Protein AF-0000000083107963 (afdb_homodimer)

Sequence (262 aa):
MPVLTVSAAQRLDDEAATLSIREIAAYLQEAVGQRVAAAMAGLADAKQIGRYARKGGPEPHGATERRLREGYKVVRMLVDAYDDKTARAWLFGTNTRLDDRAPIEVLGAAVDTAEFAMVVRAARQVASFQSMPVLTVSAAQRLDDEAATLSIREIAAYLQEAVGQRVAAAMAGLADAKQIGRYARKGGPEPHGATERRLREGYKVVRMLVDAYDDKTARAWLFGTNTRLDDRAPIEVLGAAVDTAEFAMVVRAARQVASFQS

Solvent-accessible surface area (backbone atoms only — not comparable to full-atom values): 13496 Å² total; per-residue (Å²): 124,80,72,76,73,76,48,71,64,49,50,41,41,45,46,46,24,65,52,49,64,30,57,47,35,43,48,37,32,68,54,59,30,44,60,52,41,12,42,24,29,49,42,88,55,36,64,52,38,58,42,25,36,34,89,88,38,66,77,74,61,70,55,40,38,49,20,43,33,55,45,45,44,35,46,49,44,27,32,73,52,66,32,45,68,57,33,48,52,54,32,67,31,69,29,79,86,52,80,50,36,28,48,35,59,52,42,25,66,38,81,52,56,68,56,50,30,49,48,44,51,52,38,49,58,63,26,52,72,66,102,125,83,76,72,78,72,50,71,67,55,50,42,53,50,48,47,72,68,54,51,63,30,57,45,34,44,48,37,28,70,54,60,30,44,59,52,40,14,40,26,29,49,42,89,54,37,63,52,37,58,42,25,36,35,89,88,38,66,77,74,62,70,55,41,38,50,21,44,35,55,46,44,43,40,47,50,45,29,30,73,51,65,31,48,68,34,32,48,41,45,32,64,30,58,27,70,89,54,80,29,38,23,48,35,59,52,42,25,65,37,82,51,70,67,55,51,48,48,49,47,50,53,41,49,58,59,27,52,71,68,101

pLDDT: mean 94.16, std 11.12, range [26.3, 98.94]

Structure (mmCIF, N/CA/C/O backbone):
data_AF-0000000083107963-model_v1
#
loop_
_entity.id
_entity.type
_entity.pdbx_description
1 polymer 'Uncharacterized protein'
#
loop_
_atom_site.group_PDB
_atom_site.id
_atom_site.type_symbol
_atom_site.label_atom_id
_atom_site.label_alt_id
_atom_site.label_comp_id
_atom_site.label_asym_id
_atom_site.label_entity_id
_atom_site.label_seq_id
_atom_site.pdbx_PDB_ins_code
_atom_site.Cartn_x
_atom_site.Cartn_y
_atom_site.Cartn_z
_atom_site.occupancy
_atom_site.B_iso_or_equiv
_atom_site.auth_seq_id
_atom_site.auth_comp_id
_atom_site.auth_asym_id
_atom_site.auth_atom_id
_atom_site.pdbx_PDB_model_num
ATOM 1 N N . MET A 1 1 ? -18.141 -13.914 19.406 1 26.3 1 MET A N 1
ATOM 2 C CA . MET A 1 1 ? -16.703 -13.82 19.156 1 26.3 1 MET A CA 1
ATOM 3 C C . MET A 1 1 ? -16.297 -12.391 18.828 1 26.3 1 MET A C 1
ATOM 5 O O . MET A 1 1 ? -16.875 -11.758 17.953 1 26.3 1 MET A O 1
ATOM 9 N N . PRO A 1 2 ? -15.68 -11.648 19.625 1 36.28 2 PRO A N 1
ATOM 10 C CA . PRO A 1 2 ? -15.523 -10.203 19.406 1 36.28 2 PRO A CA 1
ATOM 11 C C . PRO A 1 2 ? -14.82 -9.883 18.094 1 36.28 2 PRO A C 1
ATOM 13 O O . PRO A 1 2 ? -13.922 -10.617 17.672 1 36.28 2 PRO A O 1
ATOM 16 N N . VAL A 1 3 ? -15.602 -9.531 17.062 1 44.75 3 VAL A N 1
ATOM 17 C CA . VAL A 1 3 ? -14.992 -9.023 15.836 1 44.75 3 VAL A CA 1
ATOM 18 C C . VAL A 1 3 ? -13.773 -8.18 16.188 1 44.75 3 VAL A C 1
ATOM 20 O O . VAL A 1 3 ? -13.852 -7.273 17.016 1 44.75 3 VAL A O 1
ATOM 23 N N . LEU A 1 4 ? -12.633 -8.82 16.359 1 52.72 4 LEU A N 1
ATOM 24 C CA . LEU A 1 4 ? -11.43 -8.062 16.703 1 52.72 4 LEU A CA 1
ATOM 25 C C . LEU A 1 4 ? -11.438 -6.699 16.016 1 52.72 4 LEU A C 1
ATOM 27 O O . LEU A 1 4 ? -11.625 -6.613 14.797 1 52.72 4 LEU A O 1
ATOM 31 N N . THR A 1 5 ? -11.914 -5.734 16.75 1 64.75 5 THR A N 1
ATOM 32 C CA . THR A 1 5 ? -12.016 -4.379 16.219 1 64.75 5 THR A CA 1
ATOM 33 C C . THR A 1 5 ? -10.75 -3.998 15.461 1 64.75 5 THR A C 1
ATOM 35 O O . THR A 1 5 ? -9.648 -4.422 15.82 1 64.75 5 THR A O 1
ATOM 38 N N . VAL A 1 6 ? -10.922 -3.66 14.273 1 78.62 6 VAL A N 1
ATOM 39 C CA . VAL A 1 6 ? -9.812 -3.121 13.484 1 78.62 6 VAL A CA 1
ATOM 40 C C . VAL A 1 6 ? -9.227 -1.904 14.195 1 78.62 6 VAL A C 1
ATOM 42 O O . VAL A 1 6 ? -9.961 -1.041 14.672 1 78.62 6 VAL A O 1
ATOM 45 N N . SER A 1 7 ? -7.926 -1.891 14.469 1 84.38 7 SER A N 1
ATOM 46 C CA . SER A 1 7 ? -7.254 -0.781 15.133 1 84.38 7 SER A CA 1
ATOM 47 C C . SER A 1 7 ? -7.332 0.495 14.305 1 84.38 7 SER A C 1
ATOM 49 O O . SER A 1 7 ? -7.594 0.443 13.102 1 84.38 7 SER A O 1
ATOM 51 N N . ALA A 1 8 ? -7.277 1.573 14.945 1 89 8 ALA A N 1
ATOM 52 C CA . ALA A 1 8 ? -7.262 2.865 14.266 1 89 8 ALA A CA 1
ATOM 53 C C . ALA A 1 8 ? -6.164 2.908 13.203 1 89 8 ALA A C 1
ATOM 55 O O . ALA A 1 8 ? -6.363 3.465 12.117 1 89 8 ALA A O 1
ATOM 56 N N . ALA A 1 9 ? -5.055 2.293 13.523 1 90.56 9 ALA A N 1
ATOM 57 C CA . ALA A 1 9 ? -3.943 2.27 12.578 1 90.56 9 A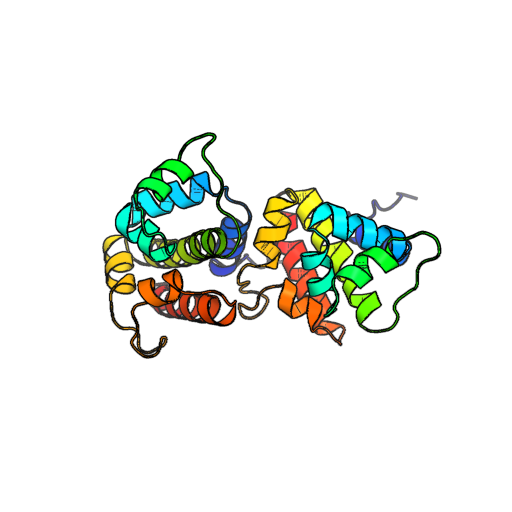L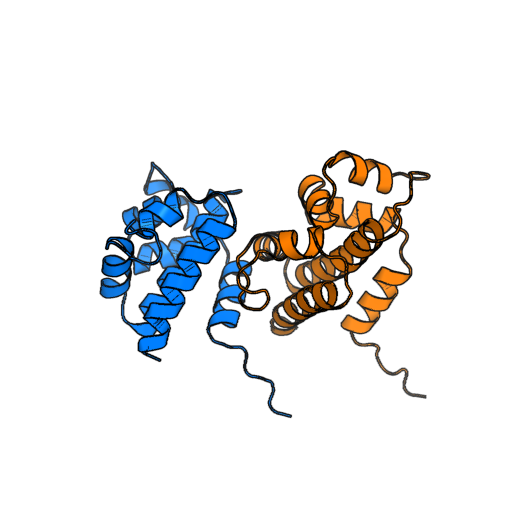A A CA 1
ATOM 58 C C . ALA A 1 9 ? -4.309 1.473 11.328 1 90.56 9 ALA A C 1
ATOM 60 O O . ALA A 1 9 ? -3.979 1.876 10.211 1 90.56 9 ALA A O 1
ATOM 61 N N . GLN A 1 10 ? -5 0.417 11.5 1 90.06 10 GLN A N 1
ATOM 62 C CA . GLN A 1 10 ? -5.414 -0.418 10.375 1 90.06 10 GLN A CA 1
ATOM 63 C C . GLN A 1 10 ? -6.461 0.288 9.523 1 90.06 10 GLN A C 1
ATOM 65 O O . GLN A 1 10 ? -6.453 0.171 8.297 1 90.06 10 GLN A O 1
ATOM 70 N N . ARG A 1 11 ? -7.289 1.006 10.18 1 92.5 11 ARG A N 1
ATOM 71 C CA . ARG A 1 11 ? -8.289 1.772 9.445 1 92.5 11 ARG A CA 1
ATOM 72 C C . ARG A 1 11 ? -7.633 2.828 8.562 1 92.5 11 ARG A C 1
ATOM 74 O O . ARG A 1 11 ? -8.078 3.07 7.438 1 92.5 11 ARG A O 1
ATOM 81 N N . LEU A 1 12 ? -6.629 3.4 9.078 1 94.88 12 LEU A N 1
ATOM 82 C CA . LEU A 1 12 ? -5.938 4.438 8.32 1 94.88 12 LEU A CA 1
ATOM 83 C C . LEU A 1 12 ? -5.207 3.836 7.121 1 94.88 12 LEU A C 1
ATOM 85 O O . LEU A 1 12 ? -5.125 4.461 6.062 1 94.88 12 LEU A O 1
ATOM 89 N N . ASP A 1 13 ? -4.637 2.604 7.305 1 95.12 13 ASP A N 1
ATOM 90 C CA . ASP A 1 13 ? -4.047 1.896 6.172 1 95.12 13 ASP A CA 1
ATOM 91 C C . ASP A 1 13 ? -5.074 1.69 5.062 1 95.12 13 ASP A C 1
ATOM 93 O O . ASP A 1 13 ? -4.785 1.935 3.889 1 95.12 13 ASP A O 1
ATOM 97 N N . ASP A 1 14 ? -6.277 1.286 5.477 1 93.81 14 ASP A N 1
ATOM 98 C CA . ASP A 1 14 ? -7.34 1.014 4.516 1 93.81 14 ASP A CA 1
ATOM 99 C C . ASP A 1 14 ? -7.781 2.291 3.805 1 93.81 14 ASP A C 1
ATOM 101 O O . ASP A 1 14 ? -7.93 2.307 2.582 1 93.81 14 ASP A O 1
ATOM 105 N N . GLU A 1 15 ? -7.949 3.318 4.559 1 95.69 15 GLU A N 1
ATOM 106 C CA . GLU A 1 15 ? -8.367 4.59 3.975 1 95.69 15 GLU A CA 1
ATOM 107 C C . GLU A 1 15 ? -7.336 5.098 2.967 1 95.69 15 GLU A C 1
ATOM 109 O O . GLU A 1 15 ? -7.691 5.48 1.851 1 95.69 15 GLU A O 1
ATOM 114 N N . ALA A 1 16 ? -6.059 5 3.369 1 97.44 16 ALA A N 1
ATOM 115 C CA . ALA A 1 16 ? -4.996 5.527 2.514 1 97.44 16 ALA A CA 1
ATOM 116 C C . ALA A 1 16 ? -4.922 4.762 1.197 1 97.44 16 ALA A C 1
ATOM 118 O O . ALA A 1 16 ? -4.551 5.324 0.165 1 97.44 16 ALA A O 1
ATOM 119 N N . ALA A 1 17 ? -5.312 3.521 1.25 1 96 17 ALA A N 1
ATOM 120 C CA . ALA A 1 17 ? -5.242 2.699 0.045 1 96 17 ALA A CA 1
ATOM 121 C C . ALA A 1 17 ? -6.496 2.863 -0.808 1 96 17 ALA A C 1
ATOM 123 O O . ALA A 1 17 ? -6.441 2.742 -2.033 1 96 17 ALA A O 1
ATOM 124 N N . THR A 1 18 ? -7.691 3.264 -0.213 1 95.19 18 THR A N 1
ATOM 125 C CA . THR A 1 18 ? -8.953 3.186 -0.939 1 95.19 18 THR A CA 1
ATOM 126 C C . THR A 1 18 ? -9.422 4.574 -1.365 1 95.19 18 THR A C 1
ATOM 128 O O . THR A 1 18 ? -10.172 4.715 -2.334 1 95.19 18 THR A O 1
ATOM 131 N N . LEU A 1 19 ? -9.008 5.609 -0.705 1 96.62 19 LEU A N 1
ATOM 132 C CA . LEU A 1 19 ? -9.383 6.965 -1.096 1 96.62 19 LEU A CA 1
ATOM 133 C C . LEU A 1 19 ? -8.727 7.352 -2.416 1 96.62 19 LEU A C 1
ATOM 135 O O . LEU A 1 19 ? -7.59 6.957 -2.688 1 96.62 19 LEU A O 1
ATOM 139 N N . SER A 1 20 ? -9.422 8.195 -3.158 1 96.94 20 SER A N 1
ATOM 140 C CA . SER A 1 20 ? -8.836 8.75 -4.371 1 96.94 20 SER A CA 1
ATOM 141 C C . SER A 1 20 ? -7.746 9.766 -4.043 1 96.94 20 SER A C 1
ATOM 143 O O . SER A 1 20 ? -7.766 10.383 -2.977 1 96.94 20 SER A O 1
ATOM 145 N N . ILE A 1 21 ? -6.898 9.984 -4.969 1 97.94 21 ILE A N 1
ATOM 146 C CA . ILE A 1 21 ? -5.891 11.023 -4.809 1 97.94 21 ILE A CA 1
ATOM 147 C C . ILE A 1 21 ? -6.57 12.383 -4.656 1 97.94 21 ILE A C 1
ATOM 149 O O . ILE A 1 21 ? -6.102 13.242 -3.906 1 97.94 21 ILE A O 1
ATOM 153 N N . ARG A 1 22 ? -7.613 12.531 -5.336 1 98.5 22 ARG A N 1
ATOM 154 C CA . ARG A 1 22 ? -8.375 13.773 -5.195 1 98.5 22 ARG A CA 1
ATOM 155 C C . ARG A 1 22 ? -8.773 14.008 -3.742 1 98.5 22 ARG A C 1
ATOM 157 O O . ARG A 1 22 ? -8.547 15.094 -3.205 1 98.5 22 ARG A O 1
ATOM 164 N N . GLU A 1 23 ? -9.281 13.008 -3.092 1 98.69 23 GLU A N 1
ATOM 165 C CA . GLU A 1 23 ? -9.727 13.117 -1.705 1 98.69 23 GLU A CA 1
ATOM 166 C C . GLU A 1 23 ? -8.539 13.336 -0.766 1 98.69 23 GLU A C 1
ATOM 168 O O . GLU A 1 23 ? -8.625 14.133 0.17 1 98.69 23 GLU A O 1
ATOM 173 N N . ILE A 1 24 ? -7.508 12.648 -1.062 1 98.75 24 ILE A N 1
ATOM 174 C CA . ILE A 1 24 ? -6.312 12.75 -0.232 1 98.75 24 ILE A CA 1
ATOM 175 C C . ILE A 1 24 ? -5.719 14.148 -0.352 1 98.75 24 ILE A C 1
ATOM 177 O O . ILE A 1 24 ? -5.422 14.797 0.657 1 98.75 24 ILE A O 1
ATOM 181 N N . ALA A 1 25 ? -5.582 14.602 -1.557 1 98.88 25 ALA A N 1
ATOM 182 C CA . ALA A 1 25 ? -5.023 15.93 -1.787 1 98.88 25 ALA A CA 1
ATOM 183 C C . ALA A 1 25 ? -5.906 17.016 -1.173 1 98.88 25 ALA A C 1
ATOM 185 O O . ALA A 1 25 ? -5.406 17.953 -0.554 1 98.88 25 ALA A O 1
ATOM 186 N N . ALA A 1 26 ? -7.188 16.891 -1.277 1 98.81 26 ALA A N 1
ATOM 187 C CA . ALA A 1 26 ? -8.117 17.859 -0.709 1 98.81 26 ALA A CA 1
ATOM 188 C C . ALA A 1 26 ? -8.008 17.891 0.812 1 98.81 26 ALA A C 1
ATOM 190 O O . ALA A 1 26 ? -7.98 18.969 1.41 1 98.81 26 ALA A O 1
ATOM 191 N N . TYR A 1 27 ? -7.926 16.734 1.381 1 98.88 27 TYR A N 1
ATOM 192 C CA . TYR A 1 27 ? -7.801 16.688 2.834 1 98.88 27 TYR A CA 1
ATOM 193 C C . TYR A 1 27 ? -6.5 17.328 3.295 1 98.88 27 TYR A C 1
ATOM 195 O O . TYR A 1 27 ? -6.5 18.141 4.227 1 98.88 27 TYR A O 1
ATOM 203 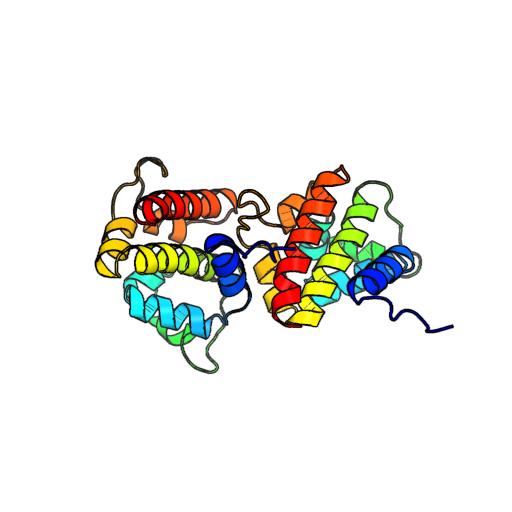N N . LEU A 1 28 ? -5.402 16.891 2.652 1 98.88 28 LEU A N 1
ATOM 204 C CA . LEU A 1 28 ? -4.105 17.422 3.061 1 98.88 28 LEU A CA 1
ATOM 205 C C . LEU A 1 28 ? -4.059 18.938 2.896 1 98.88 28 LEU A C 1
ATOM 207 O O . LEU A 1 28 ? -3.562 19.656 3.775 1 98.88 28 LEU A O 1
ATOM 211 N N . GLN A 1 29 ? -4.641 19.391 1.83 1 98.75 29 GLN A N 1
ATOM 212 C CA . GLN A 1 29 ? -4.684 20.828 1.592 1 98.75 29 GLN A CA 1
ATOM 213 C C . GLN A 1 29 ? -5.492 21.531 2.676 1 98.75 29 GLN A C 1
ATOM 215 O O . GLN A 1 29 ? -5.102 22.609 3.143 1 98.75 29 GLN A O 1
ATOM 220 N N . GLU A 1 30 ? -6.492 20.969 3.051 1 98.62 30 GLU A N 1
ATOM 221 C CA . GLU A 1 30 ? -7.344 21.562 4.078 1 98.62 30 GLU A CA 1
ATOM 222 C C . GLU A 1 30 ? -6.676 21.516 5.449 1 98.62 30 GLU A C 1
ATOM 224 O O . GLU A 1 30 ? -6.703 22.484 6.195 1 98.62 30 GLU A O 1
ATOM 229 N N . ALA A 1 31 ? -6.047 20.438 5.734 1 98.69 31 ALA A N 1
ATOM 230 C CA . ALA A 1 31 ? -5.539 20.172 7.082 1 98.69 31 ALA A CA 1
ATOM 231 C C . ALA A 1 31 ? -4.242 20.938 7.336 1 98.69 31 ALA A C 1
ATOM 233 O O . ALA A 1 31 ? -4.027 21.453 8.43 1 98.69 31 ALA A O 1
ATOM 234 N N . VAL A 1 32 ? -3.375 21 6.316 1 98.62 32 VAL A N 1
ATOM 235 C CA . VAL A 1 32 ? -2.045 21.531 6.605 1 98.62 32 VAL A CA 1
ATOM 236 C C . VAL A 1 32 ? -1.705 22.641 5.609 1 98.62 32 VAL A C 1
ATOM 238 O O . VAL A 1 32 ? -0.65 23.266 5.711 1 98.62 32 VAL A O 1
ATOM 241 N N . GLY A 1 33 ? -2.512 22.906 4.66 1 98.56 33 GLY A N 1
ATOM 242 C CA . GLY A 1 33 ? -2.266 23.938 3.66 1 98.56 33 GLY A CA 1
ATOM 243 C C . GLY A 1 33 ? -1.606 23.406 2.404 1 98.56 33 GLY A C 1
ATOM 244 O O . GLY A 1 33 ? -0.93 22.375 2.441 1 98.56 33 GLY A O 1
ATOM 245 N N . GLN A 1 34 ? -1.776 24.109 1.322 1 98.75 34 GLN A N 1
ATOM 246 C CA . GLN A 1 34 ? -1.346 23.703 -0.008 1 98.75 34 GLN A CA 1
ATOM 247 C C . GLN A 1 34 ? 0.172 23.562 -0.077 1 98.75 34 GLN A C 1
ATOM 249 O O . GLN A 1 34 ? 0.688 22.594 -0.648 1 98.75 34 GLN A O 1
ATOM 254 N N . ARG A 1 35 ? 0.856 24.438 0.535 1 98.69 35 ARG A N 1
ATOM 255 C CA . ARG A 1 35 ? 2.314 24.438 0.469 1 98.69 35 ARG A CA 1
ATOM 256 C C . ARG A 1 35 ? 2.895 23.281 1.271 1 98.69 35 ARG A C 1
ATOM 258 O O . ARG A 1 35 ? 3.83 22.609 0.82 1 98.69 35 ARG A O 1
ATOM 265 N N . VAL A 1 36 ? 2.346 23.047 2.393 1 98.75 36 VAL A N 1
ATOM 266 C CA . VAL A 1 36 ? 2.814 21.969 3.248 1 98.75 36 VAL A CA 1
ATOM 267 C C . VAL A 1 36 ? 2.52 20.625 2.588 1 98.75 36 VAL A C 1
ATOM 269 O O . VAL A 1 36 ? 3.383 19.75 2.543 1 98.75 36 VAL A O 1
ATOM 272 N N . ALA A 1 37 ? 1.334 20.5 2 1 98.88 37 ALA A N 1
ATOM 273 C CA . ALA A 1 37 ? 0.97 19.281 1.279 1 98.88 37 ALA A CA 1
ATOM 274 C C . ALA A 1 37 ? 1.928 19.031 0.119 1 98.88 37 ALA A C 1
ATOM 276 O O . ALA A 1 37 ? 2.348 17.891 -0.107 1 98.88 37 ALA A O 1
ATOM 277 N N . ALA A 1 38 ? 2.311 20.109 -0.572 1 98.94 38 ALA A N 1
ATOM 278 C CA . ALA A 1 38 ? 3.225 19.969 -1.703 1 98.94 38 ALA A CA 1
ATOM 279 C C . ALA A 1 38 ? 4.609 19.531 -1.24 1 98.94 38 ALA A C 1
ATOM 281 O O . ALA A 1 38 ? 5.234 18.672 -1.867 1 98.94 38 ALA A O 1
ATOM 282 N N . ALA A 1 39 ? 5.039 20.125 -0.171 1 98.75 39 ALA A N 1
ATOM 283 C CA . ALA A 1 39 ? 6.344 19.766 0.375 1 98.75 39 ALA A CA 1
ATOM 284 C C . ALA A 1 39 ? 6.367 18.297 0.792 1 98.75 39 ALA A C 1
ATOM 286 O O . ALA A 1 39 ? 7.332 17.578 0.509 1 98.75 39 ALA A O 1
ATOM 287 N N . MET A 1 40 ? 5.293 17.781 1.414 1 98.56 40 MET A N 1
ATOM 288 C CA . MET A 1 40 ? 5.172 16.375 1.811 1 98.56 40 MET A CA 1
ATOM 289 C C . MET A 1 40 ? 5.191 15.461 0.59 1 98.56 40 MET A C 1
ATOM 291 O O . MET A 1 40 ? 5.723 14.352 0.649 1 98.56 40 MET A O 1
ATOM 295 N N . ALA A 1 41 ? 4.664 16 -0.512 1 98.69 41 ALA A N 1
ATOM 296 C CA . ALA A 1 41 ? 4.539 15.211 -1.733 1 98.69 41 ALA A CA 1
ATOM 297 C C . ALA A 1 41 ? 5.801 15.32 -2.586 1 98.69 41 ALA A C 1
ATOM 299 O O . ALA A 1 41 ? 5.914 14.664 -3.627 1 98.69 41 ALA A O 1
ATOM 300 N N . GLY A 1 42 ? 6.762 16.172 -2.17 1 98.56 42 GLY A N 1
ATOM 301 C CA . GLY A 1 42 ? 7.988 16.359 -2.93 1 98.56 42 GLY A CA 1
ATOM 302 C C . GLY A 1 42 ? 7.785 17.156 -4.199 1 98.56 42 GLY A C 1
ATOM 303 O O . GLY A 1 42 ? 8.445 16.922 -5.211 1 98.56 42 GLY A O 1
ATOM 304 N N . LEU A 1 43 ? 6.832 18.016 -4.168 1 98.56 43 LEU A N 1
ATOM 305 C CA . LEU A 1 43 ? 6.504 18.812 -5.352 1 98.56 43 LEU A CA 1
ATOM 306 C C . LEU A 1 43 ? 7.105 20.203 -5.258 1 98.56 43 LEU A C 1
ATOM 308 O O . LEU A 1 43 ? 7.043 20.844 -4.203 1 98.56 43 LEU A O 1
ATOM 312 N N . ALA A 1 44 ? 7.617 20.641 -6.305 1 97.81 44 ALA A N 1
ATOM 313 C CA . ALA A 1 44 ? 8.141 22 -6.371 1 97.81 44 ALA A CA 1
ATOM 314 C C . ALA A 1 44 ? 7.012 23.016 -6.582 1 97.81 44 ALA A C 1
ATOM 316 O O . ALA A 1 44 ? 7.066 24.125 -6.062 1 97.81 44 ALA A O 1
ATOM 317 N N . ASP A 1 45 ? 6.051 22.609 -7.316 1 98.31 45 ASP A N 1
ATOM 318 C CA . ASP A 1 45 ? 4.926 23.484 -7.625 1 98.31 45 ASP A CA 1
ATOM 319 C C . ASP A 1 45 ? 3.707 23.141 -6.77 1 98.31 45 ASP A C 1
ATOM 321 O O . ASP A 1 45 ? 3.01 22.172 -7.043 1 98.31 45 ASP A O 1
ATOM 325 N N . ALA A 1 46 ? 3.406 24.047 -5.773 1 98.38 46 ALA A N 1
ATOM 326 C CA . ALA A 1 46 ? 2.326 23.812 -4.824 1 98.38 46 ALA A CA 1
ATOM 327 C C . ALA A 1 46 ? 0.973 23.766 -5.527 1 98.38 46 ALA A C 1
ATOM 329 O O . ALA A 1 46 ? 0.04 23.125 -5.059 1 98.38 46 ALA A O 1
ATOM 330 N N . LYS A 1 47 ? 0.862 24.406 -6.652 1 98.5 47 LYS A N 1
ATOM 331 C CA . LYS A 1 47 ? -0.403 24.438 -7.379 1 98.5 47 LYS A CA 1
ATOM 332 C C . LYS A 1 47 ? -0.831 23.047 -7.824 1 98.5 47 LYS A C 1
ATOM 334 O O . LYS A 1 47 ? -2.012 22.812 -8.086 1 98.5 47 LYS A O 1
ATOM 339 N N . GLN A 1 48 ? 0.177 22.156 -7.934 1 98.62 48 GLN A N 1
ATOM 340 C CA . GLN A 1 48 ? -0.123 20.781 -8.328 1 98.62 48 GLN A CA 1
ATOM 341 C C . GLN A 1 48 ? -1.083 20.125 -7.34 1 98.62 48 GLN A C 1
ATOM 343 O O . GLN A 1 48 ? -1.922 19.312 -7.73 1 98.62 48 GLN A O 1
ATOM 348 N N . ILE A 1 49 ? -0.984 20.469 -6.039 1 98.81 49 ILE A N 1
ATOM 349 C CA . ILE A 1 49 ? -1.901 19.922 -5.047 1 98.81 49 ILE A CA 1
ATOM 350 C C . ILE A 1 49 ? -3.334 20.312 -5.391 1 98.81 49 ILE A C 1
ATOM 352 O O . ILE A 1 49 ? -4.25 19.5 -5.316 1 98.81 49 ILE A O 1
ATOM 356 N N . GLY A 1 50 ? -3.488 21.562 -5.723 1 98.56 50 GLY A N 1
ATOM 357 C CA . GLY A 1 50 ? -4.801 22.016 -6.156 1 98.56 50 GLY A CA 1
ATOM 358 C C . GLY A 1 50 ? -5.312 21.281 -7.375 1 98.56 50 GLY A C 1
ATOM 359 O O . GLY A 1 50 ? -6.504 20.953 -7.465 1 98.56 50 GLY A O 1
ATOM 360 N N . ARG A 1 51 ? -4.445 21.016 -8.328 1 98.56 51 ARG A N 1
ATOM 361 C CA . ARG A 1 51 ? -4.836 20.281 -9.531 1 98.56 51 ARG A CA 1
ATOM 362 C C . ARG A 1 51 ? -5.234 18.859 -9.188 1 98.56 51 ARG A C 1
ATOM 364 O O . ARG A 1 51 ? -6.215 18.328 -9.727 1 98.56 51 ARG A O 1
ATOM 371 N N . TYR A 1 52 ? -4.5 18.234 -8.266 1 98.44 52 TYR A N 1
ATOM 372 C CA . TYR A 1 52 ? -4.832 16.875 -7.832 1 98.44 52 TYR A CA 1
ATOM 373 C C . TYR A 1 52 ? -6.195 16.844 -7.145 1 98.44 52 TYR A C 1
ATOM 375 O O . TYR A 1 52 ? -6.918 15.852 -7.242 1 98.44 52 TYR A O 1
ATOM 383 N N . ALA A 1 53 ? -6.566 17.922 -6.496 1 98.38 53 ALA A N 1
ATOM 384 C CA . ALA A 1 53 ? -7.773 17.969 -5.676 1 98.38 53 ALA A CA 1
ATOM 385 C C . ALA A 1 53 ? -9.008 18.266 -6.523 1 98.38 53 ALA A C 1
ATOM 387 O O . ALA A 1 53 ? -10.133 18.203 -6.035 1 98.38 53 ALA A O 1
ATOM 388 N N . ARG A 1 54 ? -8.789 18.5 -7.723 1 97.38 54 ARG A N 1
ATOM 389 C CA . ARG A 1 54 ? -9.898 18.844 -8.602 1 97.38 54 ARG A CA 1
ATOM 390 C C . ARG A 1 54 ? -10.547 17.578 -9.18 1 97.38 54 ARG A C 1
ATOM 392 O O . ARG A 1 54 ? -9.859 16.594 -9.469 1 97.38 54 ARG A O 1
ATOM 399 N N . LYS A 1 55 ? -11.867 17.703 -9.367 1 95.5 55 LYS A N 1
ATOM 400 C CA . LYS A 1 55 ? -12.555 16.641 -10.094 1 95.5 55 LYS A CA 1
ATOM 401 C C . LYS A 1 55 ? -12 16.484 -11.508 1 95.5 55 LYS A C 1
ATOM 403 O O . LYS A 1 55 ? -11.898 17.469 -12.25 1 95.5 55 LYS A O 1
ATOM 408 N N . GLY A 1 56 ? -11.609 15.305 -11.789 1 94.19 56 GLY A N 1
ATOM 409 C CA . GLY A 1 56 ? -11.07 15.062 -13.117 1 94.19 56 GLY A CA 1
ATOM 410 C C . GLY A 1 56 ? -9.641 15.539 -13.281 1 94.19 56 GLY A C 1
ATOM 411 O O . GLY A 1 56 ? -9.133 15.617 -14.398 1 94.19 56 GLY A O 1
ATOM 412 N N . GLY A 1 57 ? -9.039 15.938 -12.25 1 96.06 57 GLY A N 1
ATOM 413 C CA . GLY A 1 57 ? -7.652 16.375 -12.305 1 96.06 57 GLY A CA 1
ATOM 414 C C . GLY A 1 57 ? -6.676 15.25 -12.555 1 96.06 57 GLY A C 1
ATOM 415 O O . GLY A 1 57 ? -7.055 14.078 -12.539 1 96.06 57 GLY A O 1
ATOM 416 N N . PRO A 1 58 ? -5.461 15.656 -12.82 1 96.62 58 PRO A N 1
ATOM 417 C CA . PRO A 1 58 ? -4.445 14.625 -13.055 1 96.62 58 PRO A CA 1
ATOM 418 C C . PRO A 1 58 ? -4.184 13.758 -11.828 1 96.62 58 PRO A C 1
ATOM 420 O O . PRO A 1 58 ? -4.516 14.156 -10.711 1 96.62 58 PRO A O 1
ATOM 423 N N . GLU A 1 59 ? -3.678 12.617 -12.094 1 95.06 59 GLU A N 1
ATOM 424 C CA . GLU A 1 59 ? -3.316 11.688 -11.031 1 95.06 59 GLU A CA 1
ATOM 425 C C . GLU A 1 59 ? -1.814 11.414 -11.023 1 95.06 59 GLU A C 1
ATOM 427 O O . GLU A 1 59 ? -1.262 10.938 -12.023 1 95.06 59 GLU A O 1
ATOM 432 N N . PRO A 1 60 ? -1.224 11.75 -9.898 1 95.25 60 PRO A N 1
ATOM 433 C CA . PRO A 1 60 ? 0.193 11.383 -9.812 1 95.25 60 PRO A CA 1
ATOM 434 C C . PRO A 1 60 ? 0.413 9.875 -9.742 1 95.25 60 PRO A C 1
ATOM 436 O O . PRO A 1 60 ? -0.536 9.117 -9.508 1 95.25 60 PRO A O 1
ATOM 439 N N . HIS A 1 61 ? 1.672 9.453 -10.047 1 90.94 61 HIS A N 1
ATOM 440 C CA . HIS A 1 61 ? 2.074 8.055 -9.922 1 90.94 61 HIS A CA 1
ATOM 441 C C . HIS A 1 61 ? 3.439 7.934 -9.25 1 90.94 61 HIS A C 1
ATOM 443 O O . HIS A 1 61 ? 4.086 8.945 -8.961 1 90.94 61 HIS A O 1
ATOM 449 N N . GLY A 1 62 ? 3.766 6.777 -8.906 1 92.88 62 GLY A N 1
ATOM 450 C CA . GLY A 1 62 ? 5.09 6.535 -8.367 1 92.88 62 GLY A CA 1
ATOM 451 C C . GLY A 1 62 ? 5.297 7.145 -6.992 1 92.88 62 GLY A C 1
ATOM 452 O O . GLY A 1 62 ? 4.438 7.016 -6.117 1 92.88 62 GLY A O 1
ATOM 453 N N . ALA A 1 63 ? 6.387 7.762 -6.801 1 95.88 63 ALA A N 1
ATOM 454 C CA . ALA A 1 63 ? 6.812 8.25 -5.488 1 95.88 63 ALA A CA 1
ATOM 455 C C . ALA A 1 63 ? 5.887 9.359 -4.992 1 95.88 63 ALA A C 1
ATOM 457 O O . ALA A 1 63 ? 5.57 9.43 -3.803 1 95.88 63 ALA A O 1
ATOM 458 N N . THR A 1 64 ? 5.398 10.219 -5.891 1 98.25 64 THR A N 1
ATOM 459 C CA . THR A 1 64 ? 4.547 11.328 -5.484 1 98.25 64 THR A CA 1
ATOM 460 C C . THR A 1 64 ? 3.229 10.82 -4.906 1 98.25 64 THR A C 1
ATOM 462 O O . THR A 1 64 ? 2.777 11.297 -3.863 1 98.25 64 THR A O 1
ATOM 465 N N . GLU A 1 65 ? 2.631 9.859 -5.602 1 98.31 65 GLU A N 1
ATOM 466 C CA . GLU A 1 65 ? 1.406 9.266 -5.074 1 98.31 65 GLU A CA 1
ATOM 467 C C . GLU A 1 65 ? 1.641 8.633 -3.707 1 98.31 65 GLU A C 1
ATOM 469 O O . GLU A 1 65 ? 0.84 8.82 -2.787 1 98.31 65 GLU A O 1
ATOM 474 N N . ARG A 1 66 ? 2.725 7.926 -3.553 1 98 66 ARG A N 1
ATOM 475 C CA . ARG A 1 66 ? 3.037 7.27 -2.287 1 98 66 ARG A CA 1
ATOM 476 C C . ARG A 1 66 ? 3.223 8.297 -1.173 1 98 66 ARG A C 1
ATOM 478 O O . ARG A 1 66 ? 2.742 8.094 -0.055 1 98 66 ARG A O 1
ATOM 485 N N . ARG A 1 67 ? 3.873 9.344 -1.504 1 98.88 67 ARG A N 1
ATOM 486 C CA . ARG A 1 67 ? 4.098 10.398 -0.522 1 98.88 67 ARG A CA 1
ATOM 487 C C . ARG A 1 67 ? 2.779 11.023 -0.078 1 98.88 67 ARG A C 1
ATOM 489 O O . ARG A 1 67 ? 2.594 11.32 1.105 1 98.88 67 ARG A O 1
ATOM 496 N N . LEU A 1 68 ? 1.86 11.18 -0.977 1 98.81 68 LEU A N 1
ATOM 497 C CA . LEU A 1 68 ? 0.554 11.727 -0.636 1 98.81 68 LEU A CA 1
ATOM 498 C C . LEU A 1 68 ? -0.221 10.773 0.264 1 98.81 68 LEU A C 1
ATOM 500 O O . LEU A 1 68 ? -0.803 11.188 1.268 1 98.81 68 LEU A O 1
ATOM 504 N N . ARG A 1 69 ? -0.154 9.516 -0.063 1 98.75 69 ARG A N 1
ATOM 505 C CA . ARG A 1 69 ? -0.914 8.531 0.699 1 98.75 69 ARG A CA 1
ATOM 506 C C . ARG A 1 69 ? -0.327 8.352 2.096 1 98.75 69 ARG A C 1
ATOM 508 O O . ARG A 1 69 ? -1.064 8.305 3.082 1 98.75 69 ARG A O 1
ATOM 515 N N . GLU A 1 70 ? 1.01 8.227 2.188 1 98.75 70 GLU A N 1
ATOM 516 C CA . GLU A 1 70 ? 1.642 8.094 3.496 1 98.75 70 GLU A CA 1
ATOM 517 C C . GLU A 1 70 ? 1.519 9.375 4.309 1 98.75 70 GLU A C 1
ATOM 519 O O . GLU A 1 70 ? 1.332 9.336 5.523 1 98.75 70 GLU A O 1
ATOM 524 N N . GLY A 1 71 ? 1.628 10.516 3.598 1 98.88 71 GLY A N 1
ATOM 525 C CA . GLY A 1 71 ? 1.398 11.789 4.258 1 98.88 71 GLY A CA 1
ATOM 526 C C . GLY A 1 71 ? 0.001 11.922 4.836 1 98.88 71 GLY A C 1
ATOM 527 O O . GLY A 1 71 ? -0.176 12.461 5.93 1 98.88 71 GLY A O 1
ATOM 528 N N . TYR A 1 72 ? -0.958 11.43 4.137 1 98.88 72 TYR A N 1
ATOM 529 C CA . TYR A 1 72 ? -2.336 11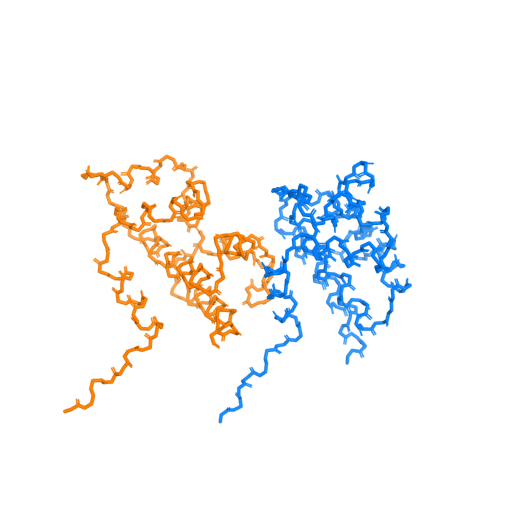.398 4.617 1 98.88 72 TYR A CA 1
ATOM 530 C C . TYR A 1 72 ? -2.432 10.656 5.945 1 98.88 72 TYR A C 1
ATOM 532 O O . TYR A 1 72 ? -3.051 11.148 6.891 1 98.88 72 TYR A O 1
ATOM 540 N N . LYS A 1 73 ? -1.768 9.477 6.027 1 98.69 73 LYS A N 1
ATOM 541 C CA . LYS A 1 73 ? -1.794 8.711 7.27 1 98.69 73 LYS A CA 1
ATOM 542 C C . LYS A 1 73 ? -1.19 9.508 8.422 1 98.69 73 LYS A C 1
ATOM 544 O O . LYS A 1 73 ? -1.762 9.562 9.516 1 98.69 73 LYS A O 1
ATOM 549 N N . VAL A 1 74 ? -0.139 10.117 8.141 1 98.62 74 VAL A N 1
ATOM 550 C CA . VAL A 1 74 ? 0.611 10.852 9.156 1 98.62 74 VAL A CA 1
ATOM 551 C C . VAL A 1 74 ? -0.23 12.023 9.672 1 98.62 74 VAL A C 1
ATOM 553 O O . VAL A 1 74 ? -0.444 12.156 10.875 1 98.62 74 VAL A O 1
ATOM 556 N N . VAL A 1 75 ? -0.759 12.773 8.766 1 98.81 75 VAL A N 1
ATOM 557 C CA . VAL A 1 75 ? -1.511 13.969 9.133 1 98.81 75 VAL A CA 1
ATOM 558 C C . VAL A 1 75 ? -2.807 13.57 9.836 1 98.81 75 VAL A C 1
ATOM 560 O O . VAL A 1 75 ? -3.174 14.156 10.859 1 98.81 75 VAL A O 1
ATOM 563 N N . ARG A 1 76 ? -3.428 12.57 9.328 1 98.25 76 ARG A N 1
ATOM 564 C CA . ARG A 1 76 ? -4.668 12.094 9.938 1 98.25 76 ARG A CA 1
ATOM 565 C C . ARG A 1 76 ? -4.434 11.625 11.367 1 98.25 76 ARG A C 1
ATOM 567 O O . ARG A 1 76 ? -5.223 11.938 12.266 1 98.25 76 ARG A O 1
ATOM 574 N N . MET A 1 77 ? -3.355 10.875 11.641 1 97.19 77 MET A N 1
ATOM 575 C CA . MET A 1 77 ? -3.025 10.391 12.977 1 97.19 77 MET A CA 1
ATOM 576 C C . MET A 1 77 ? -2.852 11.547 13.945 1 97.19 77 MET A C 1
ATOM 578 O O . MET A 1 77 ? -3.389 11.523 15.055 1 97.19 77 MET A O 1
ATOM 582 N N . LEU A 1 78 ? -2.166 12.531 13.516 1 97.75 78 LEU A N 1
ATOM 583 C CA . LEU A 1 78 ? -1.826 13.664 14.375 1 97.75 78 LEU A CA 1
ATOM 584 C C . LEU A 1 78 ? -3.037 14.562 14.594 1 97.75 78 LEU A C 1
ATOM 586 O O . LEU A 1 78 ? -3.268 15.039 15.711 1 97.75 78 LEU A O 1
ATOM 590 N N . VAL A 1 79 ? -3.818 14.75 13.492 1 97.88 79 VAL A N 1
ATOM 591 C CA . VAL A 1 79 ? -4.992 15.609 13.617 1 97.88 79 VAL A CA 1
ATOM 592 C C . VAL A 1 79 ? -6.031 14.938 14.516 1 97.88 79 VAL A C 1
ATOM 594 O O . VAL A 1 79 ? -6.652 15.594 15.352 1 97.88 79 VAL A O 1
ATOM 597 N N . ASP A 1 80 ? -6.195 13.656 14.352 1 96.38 80 ASP A N 1
ATOM 598 C CA . ASP A 1 80 ? -7.145 12.914 15.172 1 96.38 80 ASP A CA 1
ATOM 599 C C . ASP A 1 80 ? -6.73 12.938 16.641 1 96.38 80 ASP A C 1
ATOM 601 O O . ASP A 1 80 ? -7.578 13.016 17.531 1 96.38 80 ASP A O 1
ATOM 605 N N . ALA A 1 81 ? -5.469 12.852 16.891 1 96.12 81 ALA A N 1
ATOM 606 C CA . ALA A 1 81 ? -4.957 12.781 18.266 1 96.12 81 ALA A CA 1
ATOM 607 C C . ALA A 1 81 ? -4.867 14.172 18.875 1 96.12 81 ALA A C 1
ATOM 609 O O . ALA A 1 81 ? -5.031 14.328 20.094 1 96.12 81 ALA A O 1
ATOM 610 N N . TYR A 1 82 ? -4.629 15.219 18.047 1 96.62 82 TYR A N 1
ATOM 611 C CA . TYR A 1 82 ? -4.426 16.578 18.547 1 96.62 82 TYR A CA 1
ATOM 612 C C . TYR A 1 82 ? -5.23 17.578 17.719 1 96.62 82 TYR A C 1
ATOM 614 O O . TYR A 1 82 ? -6.453 17.641 17.844 1 96.62 82 TYR A O 1
ATOM 622 N N . ASP A 1 83 ? -4.617 18.219 16.781 1 97.62 83 ASP A N 1
ATOM 623 C CA . ASP A 1 83 ? -5.23 19.188 15.875 1 97.62 83 ASP A CA 1
ATOM 624 C C . ASP A 1 83 ? -4.285 19.547 14.727 1 97.62 83 ASP A C 1
ATOM 626 O O . ASP A 1 83 ? -3.162 19.047 14.664 1 97.62 83 ASP A O 1
ATOM 630 N N . ASP A 1 84 ? -4.777 20.266 13.781 1 98 84 ASP A N 1
ATOM 631 C CA . ASP A 1 84 ? -4.031 20.594 12.578 1 98 84 ASP A CA 1
ATOM 632 C C . ASP A 1 84 ? -2.803 21.453 12.906 1 98 84 ASP A C 1
ATOM 634 O O . ASP A 1 84 ? -1.757 21.312 12.266 1 98 84 ASP A O 1
ATOM 638 N N . LYS A 1 85 ? -2.918 22.281 13.93 1 97.88 85 LYS A N 1
ATOM 639 C CA . LYS A 1 85 ? -1.782 23.109 14.328 1 97.88 85 LYS A CA 1
ATOM 640 C C . LYS A 1 85 ? -0.639 22.25 14.867 1 97.88 85 LYS A C 1
ATOM 642 O O . LYS A 1 85 ? 0.519 22.438 14.492 1 97.88 85 LYS A O 1
ATOM 647 N N . THR A 1 86 ? -0.953 21.312 15.695 1 97.38 86 THR A N 1
ATOM 648 C CA . THR A 1 86 ? 0.027 20.391 16.25 1 97.38 86 THR A CA 1
ATOM 649 C C . THR A 1 86 ? 0.638 19.516 15.156 1 97.38 86 THR A C 1
ATOM 651 O O . THR A 1 86 ? 1.843 19.25 15.164 1 97.38 86 THR A O 1
ATOM 654 N N . ALA A 1 87 ? -0.197 19.031 14.258 1 98.44 87 ALA A N 1
ATOM 655 C CA . ALA A 1 87 ? 0.304 18.25 13.133 1 98.44 87 ALA A CA 1
ATOM 656 C C . ALA A 1 87 ? 1.35 19.031 12.336 1 98.44 87 ALA A C 1
ATOM 658 O O . ALA A 1 87 ? 2.42 18.5 12.023 1 98.44 87 ALA A O 1
ATOM 659 N N . ARG A 1 88 ? 1.117 20.266 12.102 1 98.31 88 ARG A N 1
ATOM 660 C CA . ARG A 1 88 ? 2.047 21.094 11.344 1 98.31 88 ARG A CA 1
ATOM 661 C C . ARG A 1 88 ? 3.35 21.297 12.117 1 98.31 88 ARG A C 1
ATOM 663 O O . ARG A 1 88 ? 4.434 21.219 11.531 1 98.31 88 ARG A O 1
ATOM 670 N N . ALA A 1 89 ? 3.145 21.609 13.375 1 98.19 89 ALA A N 1
ATOM 671 C CA . ALA A 1 89 ? 4.336 21.812 14.195 1 98.19 89 ALA A CA 1
ATOM 672 C C . ALA A 1 89 ? 5.215 20.562 14.195 1 98.19 89 ALA A C 1
ATOM 674 O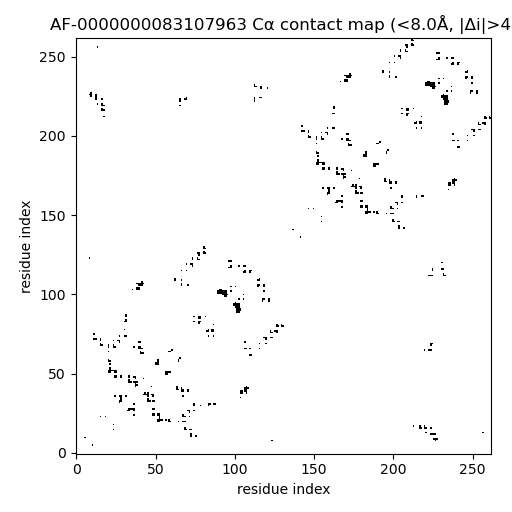 O . ALA A 1 89 ? 6.441 20.656 14.109 1 98.19 89 ALA A O 1
ATOM 675 N N . TRP A 1 90 ? 4.578 19.422 14.258 1 98.31 90 TRP A N 1
ATOM 676 C CA . TRP A 1 90 ? 5.309 18.156 14.273 1 98.31 90 TRP A CA 1
ATOM 677 C C . TRP A 1 90 ? 6.02 17.922 12.945 1 98.31 90 TRP A C 1
ATOM 679 O O . TRP A 1 90 ? 7.16 17.453 12.914 1 98.31 90 TRP A O 1
ATOM 689 N N . LEU A 1 91 ? 5.418 18.297 11.836 1 98.62 91 LEU A N 1
ATOM 690 C CA . LEU A 1 91 ? 5.969 18.109 10.5 1 98.62 91 LEU A CA 1
ATOM 691 C C . LEU A 1 91 ? 7.23 18.938 10.305 1 98.62 91 LEU A C 1
ATOM 693 O O . LEU A 1 91 ? 8.141 18.516 9.586 1 98.62 91 LEU A O 1
ATOM 697 N N . PHE A 1 92 ? 7.277 19.984 10.984 1 98.5 92 PHE A N 1
ATOM 698 C CA . PHE A 1 92 ? 8.375 20.906 10.734 1 98.5 92 PHE A CA 1
ATOM 699 C C . PHE A 1 92 ? 9.445 20.781 11.82 1 98.5 92 PHE A C 1
ATOM 701 O O . PHE A 1 92 ? 10.562 21.281 11.656 1 98.5 92 PHE A O 1
ATOM 708 N N . GLY A 1 93 ? 9.141 20.141 12.891 1 98.19 93 GLY A N 1
ATOM 709 C CA . GLY A 1 93 ? 10.078 20.016 13.992 1 98.19 93 GLY A CA 1
ATOM 710 C C . GLY A 1 93 ? 11.094 18.906 13.797 1 98.19 93 GLY A C 1
ATOM 711 O O . GLY A 1 93 ? 10.844 17.969 13.047 1 98.19 93 GLY A O 1
ATOM 712 N N . THR A 1 94 ? 12.297 19.062 14.461 1 97.5 94 THR A N 1
ATOM 713 C CA . THR A 1 94 ? 13.242 17.953 14.477 1 97.5 94 THR A CA 1
ATOM 714 C C . THR A 1 94 ? 12.656 16.766 15.234 1 97.5 94 THR A C 1
ATOM 716 O O . THR A 1 94 ? 11.891 16.938 16.188 1 97.5 94 THR A O 1
ATOM 719 N N . ASN A 1 95 ? 12.922 15.617 14.742 1 97.56 95 ASN A N 1
ATOM 720 C CA . ASN A 1 95 ? 12.391 14.391 15.32 1 97.56 95 ASN A CA 1
ATOM 721 C C . ASN A 1 95 ? 13.5 13.367 15.57 1 97.56 95 ASN A C 1
ATOM 723 O O . ASN A 1 95 ? 14.172 12.93 14.641 1 97.56 95 ASN A O 1
ATOM 727 N N . THR A 1 96 ? 13.727 13.023 16.797 1 95.75 96 THR A N 1
ATOM 728 C CA . THR A 1 96 ? 14.82 12.148 17.188 1 95.75 96 THR A CA 1
ATOM 729 C C . THR A 1 96 ? 14.703 10.789 16.5 1 95.75 96 THR A C 1
ATOM 731 O O . THR A 1 96 ? 15.711 10.172 16.156 1 95.75 96 THR A O 1
ATOM 734 N N . ARG A 1 97 ? 13.57 10.336 16.172 1 94.69 97 ARG A N 1
ATOM 735 C CA . ARG A 1 97 ? 13.359 9.055 15.508 1 94.69 97 ARG A CA 1
ATOM 736 C C . ARG A 1 97 ? 13.734 9.125 14.031 1 94.69 97 ARG A C 1
ATOM 738 O O . ARG A 1 97 ? 13.836 8.094 13.359 1 94.69 97 ARG A O 1
ATOM 745 N N . LEU A 1 98 ? 13.883 10.297 13.531 1 97.5 98 LEU A N 1
ATOM 746 C CA . LEU A 1 98 ? 14.219 10.523 12.125 1 97.5 98 LEU A CA 1
ATOM 747 C C . LEU A 1 98 ? 15.594 11.172 12 1 97.5 98 LEU A C 1
ATOM 749 O O . LEU A 1 98 ? 15.812 12.008 11.117 1 97.5 98 LEU A O 1
ATOM 753 N N . ASP A 1 99 ? 16.438 10.805 12.906 1 96.44 99 ASP A N 1
ATOM 754 C CA . ASP A 1 99 ? 17.797 11.352 12.961 1 96.44 99 ASP A CA 1
ATOM 755 C C . ASP A 1 99 ? 17.766 12.875 12.969 1 96.44 99 ASP A C 1
ATOM 757 O O . ASP A 1 99 ? 18.531 13.523 12.258 1 96.44 99 ASP A O 1
ATOM 761 N N . ASP A 1 100 ? 16.781 13.461 13.602 1 97.62 100 ASP A N 1
ATOM 762 C CA . ASP A 1 100 ? 16.562 14.875 13.875 1 97.62 100 ASP A CA 1
ATOM 763 C C . ASP A 1 100 ? 16.219 15.648 12.602 1 97.62 100 ASP A C 1
ATOM 765 O O . ASP A 1 100 ? 16.328 16.875 12.562 1 97.62 100 ASP A O 1
ATOM 769 N N . ARG A 1 101 ? 15.852 14.898 11.594 1 98.31 101 ARG A N 1
ATOM 770 C CA . ARG A 1 101 ? 15.266 15.539 10.422 1 98.31 101 ARG A CA 1
ATOM 771 C C . ARG A 1 101 ? 13.789 15.836 10.633 1 98.31 101 ARG A C 1
ATOM 773 O O . ARG A 1 101 ? 13.133 15.188 11.453 1 98.31 101 ARG A O 1
ATOM 780 N N . ALA A 1 102 ? 13.398 16.812 9.938 1 98.81 102 ALA A N 1
ATOM 781 C CA . ALA A 1 102 ? 11.969 17.094 9.977 1 98.81 102 ALA A CA 1
ATOM 782 C C . ALA A 1 102 ? 11.18 16.062 9.188 1 98.81 102 ALA A C 1
ATOM 784 O O . ALA A 1 102 ? 11.578 15.672 8.086 1 98.81 102 ALA A O 1
ATOM 785 N N . PRO A 1 103 ? 10.055 15.586 9.727 1 98.81 103 PRO A N 1
ATOM 786 C CA . PRO A 1 103 ? 9.25 14.578 9.023 1 98.81 103 PRO A CA 1
ATOM 787 C C . PRO A 1 103 ? 8.867 15.016 7.613 1 98.81 103 PRO A C 1
ATOM 789 O O . PRO A 1 103 ? 8.836 14.188 6.695 1 98.81 103 PRO A O 1
ATOM 792 N N . ILE A 1 104 ? 8.578 16.328 7.426 1 98.81 104 ILE A N 1
ATOM 793 C CA . ILE A 1 104 ? 8.141 16.828 6.129 1 98.81 104 ILE A CA 1
ATOM 794 C C . ILE A 1 104 ? 9.258 16.656 5.102 1 98.81 104 ILE A C 1
ATOM 796 O O . ILE A 1 104 ? 8.992 16.344 3.934 1 98.81 104 ILE A O 1
ATOM 800 N N . GLU A 1 105 ? 10.5 16.781 5.531 1 98.56 105 GLU A N 1
ATOM 801 C CA . GLU A 1 105 ? 11.641 16.594 4.645 1 98.56 105 GLU A CA 1
ATOM 802 C C . GLU A 1 105 ? 11.844 15.117 4.309 1 98.56 105 GLU A C 1
ATOM 804 O O . GLU A 1 105 ? 12.109 14.766 3.16 1 98.56 105 GLU A O 1
ATOM 809 N N . VAL A 1 106 ? 11.703 14.273 5.336 1 98.62 106 VAL A N 1
ATOM 810 C CA . VAL A 1 106 ? 11.883 12.844 5.133 1 98.62 106 VAL A CA 1
ATOM 811 C C . VAL A 1 106 ? 10.797 12.312 4.195 1 98.62 106 VAL A C 1
ATOM 813 O O . VAL A 1 106 ? 11.086 11.586 3.246 1 98.62 106 VAL A O 1
ATOM 816 N N . LEU A 1 107 ? 9.555 12.75 4.398 1 98.5 107 LEU A N 1
ATOM 817 C CA . LEU A 1 107 ? 8.445 12.336 3.545 1 98.5 107 LEU A CA 1
ATOM 818 C C . LEU A 1 107 ? 8.641 12.828 2.115 1 98.5 107 LEU A C 1
ATOM 820 O O . LEU A 1 107 ? 8.508 12.062 1.163 1 98.5 107 LEU A O 1
ATOM 824 N N . GLY A 1 108 ? 8.984 14.055 1.997 1 98.62 108 GLY A N 1
ATOM 825 C CA . GLY A 1 108 ? 9.086 14.688 0.689 1 98.62 108 GLY A CA 1
ATOM 826 C C . GLY A 1 108 ? 10.203 14.109 -0.161 1 98.62 108 GLY A C 1
ATOM 827 O O . GLY A 1 108 ? 10.203 14.266 -1.384 1 98.62 108 GLY A O 1
ATOM 828 N N . ALA A 1 109 ? 11.164 13.445 0.457 1 98.25 109 ALA A N 1
ATOM 829 C CA . ALA A 1 109 ? 12.305 12.891 -0.261 1 98.25 109 ALA A CA 1
ATOM 830 C C . ALA A 1 109 ? 12.234 11.367 -0.319 1 98.25 109 ALA A C 1
ATOM 832 O O . ALA A 1 109 ? 13.062 10.727 -0.97 1 98.25 109 ALA A O 1
ATOM 833 N N . ALA A 1 110 ? 11.234 10.75 0.353 1 98 110 ALA A N 1
ATOM 834 C CA . ALA A 1 110 ? 11.18 9.297 0.511 1 98 110 ALA A CA 1
ATOM 835 C C . ALA A 1 110 ? 10.977 8.609 -0.835 1 98 110 ALA A C 1
ATOM 837 O O . ALA A 1 110 ? 10.188 9.07 -1.664 1 98 110 ALA A O 1
ATOM 838 N N . VAL A 1 111 ? 11.727 7.5 -1.021 1 95.31 111 VAL A N 1
ATOM 839 C CA . VAL A 1 111 ? 11.609 6.719 -2.248 1 95.31 111 VAL A CA 1
ATOM 840 C C . VAL A 1 111 ? 11.398 5.246 -1.904 1 95.31 111 VAL A C 1
ATOM 842 O O . VAL A 1 111 ? 10.797 4.5 -2.682 1 95.31 111 VAL A O 1
ATOM 845 N N . ASP A 1 112 ? 11.883 4.875 -0.73 1 95.31 112 ASP A N 1
ATOM 846 C CA . ASP A 1 112 ? 11.742 3.471 -0.358 1 95.31 112 ASP A CA 1
ATOM 847 C C . ASP A 1 112 ? 10.797 3.309 0.831 1 95.31 112 ASP A C 1
ATOM 849 O O . ASP A 1 112 ? 10.5 4.277 1.533 1 95.31 112 ASP A O 1
ATOM 853 N N . THR A 1 113 ? 10.344 2.102 1.016 1 95.75 113 THR A N 1
ATOM 854 C CA . THR A 1 113 ? 9.336 1.819 2.027 1 95.75 113 THR A CA 1
ATOM 855 C C . THR A 1 113 ? 9.875 2.096 3.426 1 95.75 113 THR A C 1
ATOM 857 O O . THR A 1 113 ? 9.125 2.521 4.312 1 95.75 113 THR A O 1
ATOM 860 N N . ALA A 1 114 ? 11.172 1.854 3.617 1 96.12 114 ALA A N 1
ATOM 861 C CA . ALA A 1 114 ? 11.758 2.012 4.945 1 96.12 114 ALA A CA 1
ATOM 862 C C . ALA A 1 114 ? 11.648 3.457 5.426 1 96.12 114 ALA A C 1
ATOM 864 O O . ALA A 1 114 ? 11.383 3.707 6.602 1 96.12 114 ALA A O 1
ATOM 865 N N . GLU A 1 115 ? 11.828 4.387 4.594 1 97 115 GLU A N 1
ATOM 866 C CA . GLU A 1 115 ? 11.711 5.797 4.953 1 97 115 GLU A CA 1
ATOM 867 C C . GLU A 1 115 ? 10.273 6.168 5.289 1 97 115 GLU A C 1
ATOM 869 O O . GLU A 1 115 ? 10.016 6.867 6.273 1 97 115 GLU A O 1
ATOM 874 N N . PHE A 1 116 ? 9.336 5.66 4.484 1 98.25 116 PHE A N 1
ATOM 875 C CA . PHE A 1 116 ? 7.93 5.895 4.773 1 98.25 116 PHE A CA 1
ATOM 876 C C . PHE A 1 116 ? 7.543 5.297 6.125 1 98.25 116 PHE A C 1
ATOM 878 O O . PHE A 1 116 ? 6.863 5.941 6.922 1 98.25 116 PHE A O 1
ATOM 885 N N . ALA A 1 117 ? 8.039 4.133 6.359 1 97.81 117 ALA A N 1
ATOM 886 C CA . ALA A 1 117 ? 7.703 3.42 7.59 1 97.81 117 ALA A CA 1
ATOM 887 C C . ALA A 1 117 ? 8.227 4.16 8.812 1 97.81 117 ALA A C 1
ATOM 889 O O . ALA A 1 117 ? 7.562 4.207 9.852 1 97.81 117 ALA A O 1
ATOM 890 N N . MET A 1 118 ? 9.414 4.715 8.672 1 97.56 118 MET A N 1
ATOM 891 C CA . MET A 1 118 ? 10 5.449 9.789 1 97.56 118 MET A CA 1
ATOM 892 C C . MET A 1 118 ? 9.133 6.641 10.18 1 97.56 118 MET A C 1
ATOM 894 O O . MET A 1 118 ? 8.891 6.879 11.359 1 97.56 118 MET A O 1
ATOM 898 N N . VAL A 1 119 ? 8.617 7.324 9.18 1 98.44 119 VAL A N 1
ATOM 899 C CA . VAL A 1 119 ? 7.809 8.508 9.445 1 98.44 119 VAL A CA 1
ATOM 900 C C . VAL A 1 119 ? 6.465 8.102 10.039 1 98.44 119 VAL A C 1
ATOM 902 O O . VAL A 1 119 ? 6.004 8.695 11.016 1 98.44 119 VAL A O 1
ATOM 905 N N . VAL A 1 120 ? 5.859 7.102 9.477 1 97.94 120 VAL A N 1
ATOM 906 C CA . VAL A 1 120 ? 4.559 6.645 9.953 1 97.94 120 VAL A CA 1
ATOM 907 C C . VAL A 1 120 ? 4.68 6.133 11.383 1 97.94 120 VAL A C 1
ATOM 909 O O . VAL A 1 120 ? 3.822 6.422 12.227 1 97.94 120 VAL A O 1
ATOM 912 N N . ARG A 1 121 ? 5.77 5.43 11.672 1 96.88 121 ARG A N 1
ATOM 913 C CA . ARG A 1 121 ? 5.992 4.918 13.023 1 96.88 121 ARG A CA 1
ATOM 914 C C . ARG A 1 121 ? 6.188 6.062 14.016 1 96.88 121 ARG A C 1
ATOM 916 O O . ARG A 1 121 ? 5.672 6.02 15.133 1 96.88 121 ARG A O 1
ATOM 923 N N . ALA A 1 122 ? 6.953 7.016 13.594 1 97.5 122 ALA A N 1
ATOM 924 C CA . ALA A 1 122 ? 7.172 8.172 14.453 1 97.5 122 ALA A CA 1
ATOM 925 C C . ALA A 1 122 ? 5.855 8.891 14.75 1 97.5 122 ALA A C 1
ATOM 927 O O . ALA A 1 122 ? 5.594 9.266 15.898 1 97.5 122 ALA A O 1
ATOM 928 N N . ALA A 1 123 ? 5.023 9.016 13.734 1 97.69 123 ALA A N 1
ATOM 929 C CA . ALA A 1 123 ? 3.727 9.664 13.914 1 97.69 123 ALA A CA 1
ATOM 930 C C . ALA A 1 123 ? 2.828 8.852 14.836 1 97.69 123 ALA A C 1
ATOM 932 O O . ALA A 1 123 ? 2.143 9.414 15.695 1 97.69 123 ALA A O 1
ATOM 933 N N . ARG A 1 124 ? 2.816 7.566 14.664 1 95.56 124 ARG A N 1
ATOM 934 C CA . ARG A 1 124 ? 2.006 6.691 15.508 1 95.56 124 ARG A CA 1
ATOM 935 C C . ARG A 1 124 ? 2.432 6.789 16.969 1 95.56 124 ARG A C 1
ATOM 937 O O . ARG A 1 124 ? 1.592 6.754 17.875 1 95.56 124 ARG A O 1
ATOM 944 N N . GLN A 1 125 ? 3.697 6.891 17.219 1 93.81 125 GLN A N 1
ATOM 945 C CA . GLN A 1 125 ? 4.219 6.965 18.578 1 93.81 125 GLN A CA 1
ATOM 946 C C . GLN A 1 125 ? 3.74 8.234 19.281 1 93.81 125 GLN A C 1
ATOM 948 O O . GLN A 1 125 ? 3.369 8.195 20.469 1 93.81 125 GLN A O 1
ATOM 953 N N . VAL A 1 126 ? 3.746 9.312 18.594 1 94.31 126 VAL A N 1
ATOM 954 C CA . VAL A 1 126 ? 3.35 10.57 19.234 1 94.31 126 VAL A CA 1
ATOM 955 C C . VAL A 1 126 ? 1.829 10.617 19.375 1 94.31 126 VAL A C 1
ATOM 957 O O . VAL A 1 126 ? 1.307 11.18 20.344 1 94.31 126 VAL A O 1
ATOM 960 N N . ALA A 1 127 ? 1.116 9.992 18.422 1 93.69 127 ALA A N 1
ATOM 961 C CA . ALA A 1 127 ? -0.344 10.008 18.453 1 93.69 127 ALA A CA 1
ATOM 962 C C . ALA A 1 127 ? -0.876 9.078 19.547 1 93.69 127 ALA A C 1
ATOM 964 O O . ALA A 1 127 ? -1.993 9.266 20.031 1 93.69 127 ALA A O 1
ATOM 965 N N . SER A 1 128 ? -0.195 8.016 19.844 1 83.44 128 SER A N 1
ATOM 966 C CA . SER A 1 128 ? -0.635 7.023 20.828 1 83.44 128 SER A CA 1
ATOM 967 C C . SER A 1 128 ? -0.522 7.562 22.25 1 83.44 128 SER A C 1
ATOM 969 O O . SER A 1 128 ? -1.14 7.027 23.172 1 83.44 128 SER A O 1
ATOM 971 N N . PHE A 1 129 ? 0.294 8.57 22.391 1 72.19 129 PHE A N 1
ATOM 972 C CA . PHE A 1 129 ? 0.427 9.156 23.719 1 72.19 129 PHE A CA 1
ATOM 973 C C . PHE A 1 129 ? -0.859 9.859 24.141 1 72.19 129 PHE A C 1
ATOM 975 O O . PHE A 1 129 ? -1.112 10.062 25.328 1 72.19 129 PHE A O 1
ATOM 982 N N . GLN A 1 130 ? -1.662 10.258 23.172 1 66.31 130 GLN A N 1
ATOM 983 C CA . GLN A 1 130 ? -2.883 10.961 23.547 1 66.31 130 GLN A CA 1
ATOM 984 C C . GLN A 1 130 ? -4.086 10.031 23.531 1 66.31 130 GLN A C 1
ATOM 986 O O . GLN A 1 130 ? -5.152 10.375 24.047 1 66.31 130 GLN A O 1
ATOM 991 N N . SER A 1 131 ? -3.955 8.781 22.891 1 50.72 131 SER A N 1
ATOM 992 C CA . SER A 1 131 ? -5.133 7.926 23.016 1 50.72 131 SER A CA 1
ATOM 993 C C . SER A 1 131 ? -5.164 7.242 24.391 1 50.72 131 SER A C 1
ATOM 995 O O . SER A 1 131 ? -4.113 6.977 24.969 1 50.72 131 SER A O 1
ATOM 997 N N . MET B 1 1 ? -28.906 -32 0.155 1 41.41 1 MET B N 1
ATOM 998 C CA . MET B 1 1 ? -27.766 -31.578 0.948 1 41.41 1 MET B CA 1
ATOM 999 C C . MET B 1 1 ? -27.453 -30.094 0.725 1 41.41 1 MET B C 1
ATOM 1001 O O . MET B 1 1 ? -27.422 -29.625 -0.415 1 41.41 1 MET B O 1
ATOM 1005 N N . PRO B 1 2 ? -27.672 -29.203 1.479 1 51.09 2 PRO B N 1
ATOM 1006 C CA . PRO B 1 2 ? -27.453 -27.781 1.19 1 51.09 2 PRO B CA 1
ATOM 1007 C C . PRO B 1 2 ? -26.031 -27.484 0.7 1 51.09 2 PRO B C 1
ATOM 1009 O O . PRO B 1 2 ? -25.062 -28.078 1.191 1 51.09 2 PRO B O 1
ATOM 1012 N N . VAL B 1 3 ? -25.797 -27.312 -0.602 1 55.34 3 VAL B N 1
ATOM 1013 C CA . VAL B 1 3 ? -24.5 -26.938 -1.145 1 55.34 3 VAL B CA 1
ATOM 1014 C C . VAL B 1 3 ? -23.891 -25.812 -0.309 1 55.34 3 VAL B C 1
ATOM 1016 O O . VAL B 1 3 ? -24.562 -24.812 -0.044 1 55.34 3 VAL B O 1
ATOM 1019 N N . LEU B 1 4 ? -23.25 -26.156 0.694 1 59.31 4 LEU B N 1
ATOM 1020 C CA . LEU B 1 4 ? -22.594 -25.156 1.531 1 59.31 4 LEU B CA 1
ATOM 1021 C C . LEU B 1 4 ? -21.969 -24.062 0.679 1 59.31 4 LEU B C 1
ATOM 1023 O O . LEU B 1 4 ? -21.234 -24.344 -0.274 1 59.31 4 LEU B O 1
ATOM 1027 N N . THR B 1 5 ? -22.609 -22.969 0.448 1 73.81 5 THR B N 1
ATOM 1028 C CA . THR B 1 5 ? -22.031 -21.859 -0.317 1 73.81 5 THR B CA 1
ATOM 1029 C C . THR B 1 5 ? -20.578 -21.625 0.074 1 73.81 5 THR B C 1
ATOM 1031 O O . THR B 1 5 ? -20.25 -21.625 1.26 1 73.81 5 THR B O 1
ATOM 1034 N N . VAL B 1 6 ? -19.734 -22.031 -0.763 1 83.88 6 VAL B N 1
ATOM 1035 C CA . VAL B 1 6 ? -18.297 -21.797 -0.567 1 83.88 6 VAL B CA 1
ATOM 1036 C C . VAL B 1 6 ? -18.031 -20.297 -0.458 1 83.88 6 VAL B C 1
ATOM 1038 O O . VAL B 1 6 ? -18.609 -19.5 -1.211 1 83.88 6 VAL B O 1
ATOM 1041 N N . SER B 1 7 ? -17.422 -19.828 0.623 1 84.75 7 SER B N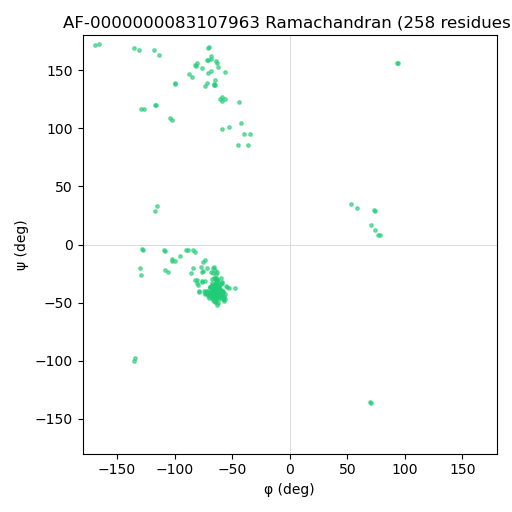 1
ATOM 1042 C CA . SER B 1 7 ? -17.078 -18.422 0.812 1 84.75 7 SER B CA 1
ATOM 1043 C C . SER B 1 7 ? -16.203 -17.906 -0.323 1 84.75 7 SER B C 1
ATOM 1045 O O . SER B 1 7 ? -15.555 -18.688 -1.019 1 84.75 7 SER B O 1
ATOM 1047 N N . ALA B 1 8 ? -16.328 -16.719 -0.633 1 86.88 8 ALA B N 1
ATOM 1048 C CA . ALA B 1 8 ? -15.477 -16.078 -1.639 1 86.88 8 ALA B CA 1
ATOM 1049 C C . ALA B 1 8 ? -14.008 -16.391 -1.392 1 86.88 8 ALA B C 1
ATOM 1051 O O . ALA B 1 8 ? -13.25 -16.609 -2.336 1 86.88 8 ALA B O 1
ATOM 1052 N N . ALA B 1 9 ? -13.625 -16.438 -0.153 1 87.44 9 ALA B N 1
ATOM 1053 C CA . ALA B 1 9 ? -12.242 -16.75 0.199 1 87.44 9 ALA B CA 1
ATOM 1054 C C . ALA B 1 9 ? -11.875 -18.172 -0.211 1 87.44 9 ALA B C 1
ATOM 1056 O O . ALA B 1 9 ? -10.773 -18.406 -0.716 1 87.44 9 ALA B O 1
ATOM 1057 N N . GLN B 1 10 ? -12.734 -19.094 -0.002 1 90.25 10 GLN B N 1
ATOM 1058 C CA . GLN B 1 10 ? -12.484 -20.484 -0.357 1 90.25 10 GLN B CA 1
ATOM 1059 C C . GLN B 1 10 ? -12.422 -20.656 -1.871 1 90.25 10 GLN B C 1
ATOM 1061 O O . GLN B 1 10 ? -11.617 -21.438 -2.377 1 90.25 10 GLN B O 1
ATOM 1066 N N . ARG B 1 11 ? -13.266 -19.922 -2.52 1 92.62 11 ARG B N 1
ATOM 1067 C CA . ARG B 1 11 ? -13.242 -19.984 -3.979 1 92.62 11 ARG B CA 1
ATOM 1068 C C . ARG B 1 11 ? -11.906 -19.484 -4.523 1 92.62 11 ARG B C 1
ATOM 1070 O O . ARG B 1 11 ? -11.367 -20.062 -5.469 1 92.62 11 ARG B O 1
ATOM 1077 N N . LEU B 1 12 ? -11.43 -18.469 -3.924 1 94.5 12 LEU B N 1
ATOM 1078 C CA . LEU B 1 12 ? -10.156 -17.906 -4.363 1 94.5 12 LEU B CA 1
ATOM 1079 C C . LEU B 1 12 ? -9.008 -18.859 -4.086 1 94.5 12 LEU B C 1
ATOM 1081 O O . LEU B 1 12 ? -8.062 -18.953 -4.871 1 94.5 12 LEU B O 1
ATOM 1085 N N . ASP B 1 13 ? -9.125 -19.609 -2.928 1 95.06 13 ASP B N 1
ATOM 1086 C CA . ASP B 1 13 ? -8.133 -20.625 -2.633 1 95.06 13 ASP B CA 1
ATOM 1087 C C . ASP B 1 13 ? -8.125 -21.703 -3.717 1 95.06 13 ASP B C 1
ATOM 1089 O O . ASP B 1 13 ? -7.055 -22.094 -4.195 1 95.06 13 ASP B O 1
ATOM 1093 N N . ASP B 1 14 ? -9.281 -22.109 -4.141 1 94.94 14 ASP B N 1
ATOM 1094 C CA . ASP B 1 14 ? -9.406 -23.141 -5.16 1 94.94 14 ASP B CA 1
ATOM 1095 C C . ASP B 1 14 ? -8.898 -22.656 -6.512 1 94.94 14 ASP B C 1
ATOM 1097 O O . ASP B 1 14 ? -8.18 -23.359 -7.207 1 94.94 14 ASP B O 1
ATOM 1101 N N . GLU B 1 15 ? -9.234 -21.469 -6.844 1 95.56 15 GLU B N 1
ATOM 1102 C CA . GLU B 1 15 ? -8.797 -20.891 -8.109 1 95.56 15 GLU B CA 1
ATOM 1103 C C . GLU B 1 15 ? -7.27 -20.797 -8.172 1 95.56 15 GLU B C 1
ATOM 1105 O O . GLU B 1 15 ? -6.66 -21.25 -9.148 1 95.56 15 GLU B O 1
ATOM 1110 N N . ALA B 1 16 ? -6.684 -20.328 -7.094 1 96.69 16 ALA B N 1
ATOM 1111 C CA . ALA B 1 16 ? -5.234 -20.141 -7.062 1 96.69 16 ALA B CA 1
ATOM 1112 C C . ALA B 1 16 ? -4.512 -21.484 -7.188 1 96.69 16 ALA B C 1
ATOM 1114 O O . ALA B 1 16 ? -3.418 -21.547 -7.758 1 96.69 16 ALA B O 1
ATOM 1115 N N . ALA B 1 17 ? -5.16 -22.547 -6.703 1 96.44 17 ALA B N 1
ATOM 1116 C CA . ALA B 1 17 ? -4.543 -23.875 -6.723 1 96.44 17 ALA B CA 1
ATOM 1117 C C . ALA B 1 17 ? -4.758 -24.562 -8.062 1 96.44 17 ALA B C 1
ATOM 1119 O O . ALA B 1 17 ? -3.971 -25.422 -8.461 1 96.44 17 ALA B O 1
ATOM 1120 N N . THR B 1 18 ? -5.793 -24.125 -8.875 1 97 18 THR B N 1
ATOM 1121 C CA . THR B 1 18 ? -6.172 -24.891 -10.055 1 97 18 THR B CA 1
ATOM 1122 C C . THR B 1 18 ? -5.75 -24.172 -11.336 1 97 18 THR B C 1
ATOM 1124 O O . THR B 1 18 ? -5.582 -24.797 -12.383 1 97 18 THR B O 1
ATOM 1127 N N . LEU B 1 19 ? -5.551 -22.891 -11.266 1 97.69 19 LEU B N 1
ATOM 1128 C CA . LEU B 1 19 ? -5.117 -22.141 -12.438 1 97.69 19 LEU B CA 1
ATOM 1129 C C . LEU B 1 19 ? -3.67 -22.469 -12.789 1 97.69 19 LEU B C 1
ATOM 1131 O O . LEU B 1 19 ? -2.852 -22.703 -11.898 1 97.69 19 LEU B O 1
ATOM 1135 N N . SER B 1 20 ? -3.412 -22.422 -14.062 1 97.81 20 SER B N 1
ATOM 1136 C CA . SER B 1 20 ? -2.027 -22.578 -14.5 1 97.81 20 SER B CA 1
ATOM 1137 C C . SER B 1 20 ? -1.195 -21.359 -14.141 1 97.81 20 SER B C 1
ATOM 1139 O O . SER B 1 20 ? -1.732 -20.266 -14 1 97.81 20 SER B O 1
ATOM 1141 N N . ILE B 1 21 ? 0.102 -21.484 -14.062 1 98.19 21 ILE B N 1
ATOM 1142 C CA . ILE B 1 21 ? 0.999 -20.344 -13.844 1 98.19 21 ILE B CA 1
ATOM 1143 C C . ILE B 1 21 ? 0.86 -19.359 -14.992 1 98.19 21 ILE B C 1
ATOM 1145 O O . ILE B 1 21 ? 0.934 -18.141 -14.781 1 98.19 21 ILE B O 1
ATOM 1149 N N . ARG B 1 22 ? 0.638 -19.891 -16.125 1 98.5 22 ARG B N 1
ATOM 1150 C CA . ARG B 1 22 ? 0.414 -19.016 -17.266 1 98.5 22 ARG B CA 1
ATOM 1151 C C . ARG B 1 22 ? -0.751 -18.078 -17.016 1 98.5 22 ARG B C 1
ATOM 1153 O O . ARG B 1 22 ? -0.628 -16.859 -17.219 1 98.5 22 ARG B O 1
ATOM 1160 N N . GLU B 1 23 ? -1.852 -18.625 -16.562 1 98.69 23 GLU B N 1
ATOM 1161 C CA . GLU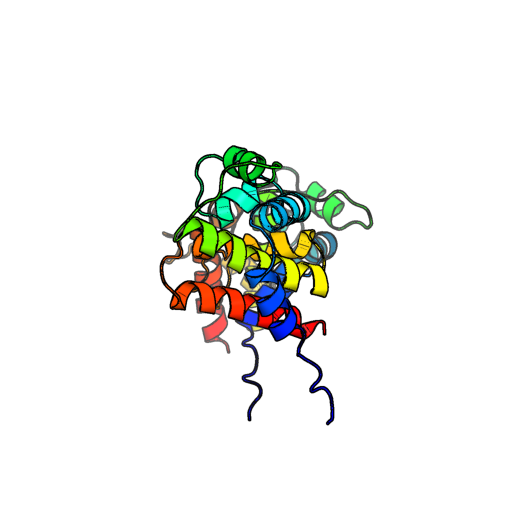 B 1 23 ? -3.049 -17.828 -16.297 1 98.69 23 GLU B CA 1
ATOM 1162 C C . GLU B 1 23 ? -2.818 -16.844 -15.164 1 98.69 23 GLU B C 1
ATOM 1164 O O . GLU B 1 23 ? -3.254 -15.688 -15.234 1 98.69 23 GLU B O 1
ATOM 1169 N N . ILE B 1 24 ? -2.137 -17.297 -14.172 1 98.69 24 ILE B N 1
ATOM 1170 C CA . ILE B 1 24 ? -1.85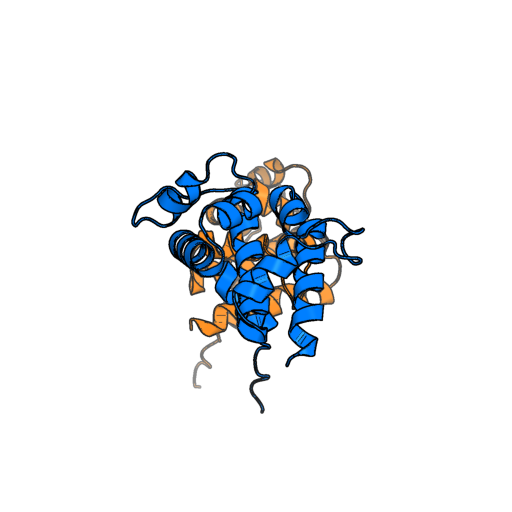3 -16.453 -13.008 1 98.69 24 ILE B CA 1
ATOM 1171 C C . ILE B 1 24 ? -0.938 -15.305 -13.414 1 98.69 24 ILE B C 1
ATOM 1173 O O . ILE B 1 24 ? -1.22 -14.141 -13.102 1 98.69 24 ILE B O 1
ATOM 1177 N N . ALA B 1 25 ? 0.118 -15.625 -14.102 1 98.81 25 ALA B N 1
ATOM 1178 C CA . ALA B 1 25 ? 1.064 -14.602 -14.539 1 98.81 25 ALA B CA 1
ATOM 1179 C C . ALA B 1 25 ? 0.395 -13.602 -15.469 1 98.81 25 ALA B C 1
ATOM 1181 O O . ALA B 1 25 ? 0.615 -12.391 -15.359 1 98.81 25 ALA B O 1
ATOM 1182 N N . ALA B 1 26 ? -0.465 -14.086 -16.375 1 98.75 26 ALA B N 1
ATOM 1183 C CA . ALA B 1 26 ? -1.177 -13.203 -17.297 1 98.75 26 ALA B CA 1
ATOM 1184 C C . ALA B 1 26 ? -2.113 -12.258 -16.547 1 98.75 26 ALA B C 1
ATOM 1186 O O . ALA B 1 26 ? -2.17 -11.062 -16.844 1 98.75 26 ALA B O 1
ATOM 1187 N N . TYR B 1 27 ? -2.818 -12.805 -15.594 1 98.75 27 TYR B N 1
ATOM 1188 C CA . TYR B 1 27 ? -3.73 -11.984 -14.812 1 98.75 27 TYR B CA 1
ATOM 1189 C C . TYR B 1 27 ? -2.969 -10.906 -14.039 1 98.75 27 TYR B C 1
ATOM 1191 O O . TYR B 1 27 ? -3.35 -9.734 -14.055 1 98.75 27 TYR B O 1
ATOM 1199 N N . LEU B 1 28 ? -1.912 -11.344 -13.305 1 98.81 28 LEU B N 1
ATOM 1200 C CA . LEU B 1 28 ? -1.148 -10.398 -12.492 1 98.81 28 LEU B CA 1
ATOM 1201 C C . LEU B 1 28 ? -0.547 -9.305 -13.367 1 98.81 28 LEU B C 1
ATOM 1203 O O . LEU B 1 28 ? -0.594 -8.125 -13.008 1 98.81 28 LEU B O 1
ATOM 1207 N N . GLN B 1 29 ? -0.064 -9.75 -14.516 1 98.69 29 GLN B N 1
ATOM 1208 C CA . GLN B 1 29 ? 0.509 -8.781 -15.438 1 98.69 29 GLN B CA 1
ATOM 1209 C C . GLN B 1 29 ? -0.541 -7.773 -15.898 1 98.69 29 GLN B C 1
ATOM 1211 O O . GLN B 1 29 ? -0.257 -6.578 -16 1 98.69 29 GLN B O 1
ATOM 1216 N N . GLU B 1 30 ? -1.695 -8.219 -16.156 1 98.44 30 GLU B N 1
ATOM 1217 C CA . GLU B 1 30 ? -2.771 -7.34 -16.609 1 98.44 30 GLU B CA 1
ATOM 1218 C C . GLU B 1 30 ? -3.258 -6.438 -15.477 1 98.44 30 GLU B C 1
ATOM 1220 O O . GLU B 1 30 ? -3.477 -5.238 -15.688 1 98.44 30 GLU B O 1
ATOM 1225 N N . ALA B 1 31 ? -3.346 -6.996 -14.305 1 98.44 31 ALA B N 1
ATOM 1226 C CA . ALA B 1 31 ? -3.986 -6.309 -13.188 1 98.44 31 ALA B CA 1
ATOM 1227 C C . ALA B 1 31 ? -3.051 -5.266 -12.578 1 98.44 31 ALA B C 1
ATOM 1229 O O . ALA B 1 31 ? -3.486 -4.172 -12.211 1 98.44 31 ALA B O 1
ATOM 1230 N N . VAL B 1 32 ? -1.764 -5.594 -12.438 1 98.06 32 VAL B N 1
ATOM 1231 C CA . VAL B 1 32 ? -0.889 -4.711 -11.672 1 98.06 32 VAL B CA 1
ATOM 1232 C C . VAL B 1 32 ? 0.34 -4.352 -12.508 1 98.06 32 VAL B C 1
ATOM 1234 O O . VAL B 1 32 ? 1.178 -3.557 -12.07 1 98.06 32 VAL B O 1
ATOM 1237 N N . GLY B 1 33 ? 0.539 -4.883 -13.68 1 98.19 33 GLY B N 1
ATOM 1238 C CA . GLY B 1 33 ? 1.684 -4.625 -14.539 1 98.19 33 GLY B CA 1
ATOM 1239 C C . GLY B 1 33 ? 2.809 -5.625 -14.352 1 98.19 33 GLY B C 1
ATOM 1240 O O . GLY B 1 33 ? 2.922 -6.25 -13.289 1 98.19 33 GLY B O 1
ATOM 1241 N N . GLN B 1 34 ? 3.623 -5.789 -15.328 1 98.69 34 GLN B N 1
ATOM 1242 C CA . GLN B 1 34 ? 4.68 -6.793 -15.398 1 98.69 34 GLN B CA 1
ATOM 1243 C C . GLN B 1 34 ? 5.703 -6.594 -14.289 1 98.69 34 GLN B C 1
ATOM 1245 O O . GLN B 1 34 ? 6.133 -7.555 -13.648 1 98.69 34 GLN B O 1
ATOM 1250 N N . ARG B 1 35 ? 6.059 -5.355 -14 1 98.25 35 ARG B N 1
ATOM 1251 C CA . ARG B 1 35 ? 7.082 -5.066 -12.992 1 98.25 35 ARG B CA 1
ATOM 1252 C C . ARG B 1 35 ? 6.57 -5.363 -11.594 1 98.25 35 ARG B C 1
ATOM 1254 O O . ARG B 1 35 ? 7.293 -5.93 -10.766 1 98.25 35 ARG B O 1
ATOM 1261 N N . VAL B 1 36 ? 5.34 -4.961 -11.367 1 98.25 36 VAL B N 1
ATOM 1262 C CA . VAL B 1 36 ? 4.742 -5.203 -10.062 1 98.25 36 VAL B CA 1
ATOM 1263 C C . VAL B 1 36 ? 4.574 -6.703 -9.836 1 98.25 36 VAL B C 1
ATOM 1265 O O . VAL B 1 36 ? 4.91 -7.219 -8.773 1 98.25 36 VAL B O 1
ATOM 1268 N N . ALA B 1 37 ? 4.133 -7.41 -10.859 1 98.88 37 ALA B N 1
ATOM 1269 C CA . ALA B 1 37 ? 3.996 -8.859 -10.781 1 98.88 37 ALA B CA 1
ATOM 1270 C C . ALA B 1 37 ? 5.34 -9.523 -10.492 1 98.88 37 ALA B C 1
ATOM 1272 O O . ALA B 1 37 ? 5.426 -10.445 -9.68 1 98.88 37 ALA B O 1
ATOM 1273 N N . ALA B 1 38 ? 6.426 -9.023 -11.125 1 98.94 38 ALA B N 1
ATOM 1274 C CA . ALA B 1 38 ? 7.758 -9.586 -10.922 1 98.94 38 ALA B CA 1
ATOM 1275 C C . ALA B 1 38 ? 8.242 -9.352 -9.492 1 98.94 38 ALA B C 1
ATOM 1277 O O . ALA B 1 38 ? 8.797 -10.25 -8.859 1 98.94 38 ALA B O 1
ATOM 1278 N N . ALA B 1 39 ? 7.973 -8.156 -9 1 98.44 39 ALA B N 1
ATOM 1279 C CA . ALA B 1 39 ? 8.367 -7.832 -7.633 1 98.44 39 ALA B CA 1
ATOM 1280 C C . ALA B 1 39 ? 7.648 -8.727 -6.629 1 98.44 39 ALA B C 1
ATOM 1282 O O . ALA B 1 39 ? 8.266 -9.242 -5.695 1 98.44 39 ALA B O 1
ATOM 1283 N N . MET B 1 40 ? 6.355 -8.969 -6.863 1 98.38 40 MET B N 1
ATOM 1284 C CA . MET B 1 40 ? 5.57 -9.844 -6.004 1 98.38 40 MET B CA 1
ATOM 1285 C C . MET B 1 40 ? 6.109 -11.273 -6.047 1 98.38 40 MET B C 1
ATOM 1287 O O . MET B 1 40 ? 6.062 -11.992 -5.047 1 98.38 40 MET B O 1
ATOM 1291 N N . ALA B 1 41 ? 6.676 -11.641 -7.16 1 98.62 41 ALA B N 1
ATOM 1292 C CA . ALA B 1 41 ? 7.16 -13 -7.367 1 98.62 41 ALA B CA 1
ATOM 1293 C C . ALA B 1 41 ? 8.617 -13.141 -6.93 1 98.62 41 ALA B C 1
ATOM 1295 O O . ALA B 1 41 ? 9.18 -14.234 -6.957 1 98.62 41 ALA B O 1
ATOM 1296 N N . GLY B 1 42 ? 9.266 -12.031 -6.527 1 98.38 42 GLY B N 1
ATOM 1297 C CA . GLY B 1 42 ? 10.656 -12.062 -6.109 1 98.38 42 GLY B CA 1
ATOM 1298 C C . GLY B 1 42 ? 11.625 -12.219 -7.27 1 98.38 42 GLY B C 1
ATOM 1299 O O . GLY B 1 42 ? 12.672 -12.852 -7.125 1 98.38 42 GLY B O 1
ATOM 1300 N N . LEU B 1 43 ? 11.188 -11.719 -8.406 1 98.44 43 LEU B N 1
ATOM 1301 C CA . LEU B 1 43 ? 12.008 -11.875 -9.602 1 98.44 43 LEU B CA 1
ATOM 1302 C C . LEU B 1 43 ? 12.797 -10.602 -9.898 1 98.44 43 LEU B C 1
ATOM 1304 O O . LEU B 1 43 ? 12.25 -9.5 -9.812 1 98.44 43 LEU B O 1
ATOM 1308 N N . ALA B 1 44 ? 13.984 -10.758 -10.266 1 97.31 44 ALA B N 1
ATOM 1309 C CA . ALA B 1 44 ? 14.812 -9.625 -10.664 1 97.31 44 ALA B CA 1
ATOM 1310 C C . ALA B 1 44 ? 14.516 -9.211 -12.102 1 97.31 44 ALA B C 1
ATOM 1312 O O . ALA B 1 44 ? 14.562 -8.023 -12.438 1 97.31 44 ALA B O 1
ATOM 1313 N N . ASP B 1 45 ? 14.188 -10.18 -12.898 1 98.12 45 ASP B N 1
ATOM 1314 C CA . ASP B 1 45 ? 13.906 -9.938 -14.312 1 98.12 45 ASP B CA 1
ATOM 1315 C C . ASP B 1 45 ? 12.406 -9.977 -14.586 1 98.12 45 ASP B C 1
ATOM 1317 O O . ASP B 1 45 ? 11.805 -11.047 -14.656 1 98.12 45 ASP B O 1
ATOM 1321 N N . ALA B 1 46 ? 11.867 -8.742 -14.859 1 98.38 46 ALA B N 1
ATOM 1322 C CA . ALA B 1 46 ? 10.422 -8.617 -15.055 1 98.38 46 ALA B CA 1
ATOM 1323 C C . ALA B 1 46 ? 9.977 -9.375 -16.312 1 98.38 46 ALA B C 1
ATOM 1325 O O . ALA B 1 46 ? 8.828 -9.82 -16.391 1 98.38 46 ALA B O 1
ATOM 1326 N N . LYS B 1 47 ? 10.867 -9.625 -17.219 1 98.38 47 LYS B N 1
ATOM 1327 C CA . LYS B 1 47 ? 10.516 -10.305 -18.469 1 98.38 47 LYS B CA 1
ATOM 1328 C C . LYS B 1 47 ? 10.086 -11.742 -18.203 1 98.38 47 LYS B C 1
ATOM 1330 O O . LYS B 1 47 ? 9.383 -12.344 -19.031 1 98.38 47 LYS B O 1
ATOM 1335 N N . GLN B 1 48 ? 10.57 -12.242 -17.094 1 98.56 48 GLN B N 1
ATOM 1336 C CA . GLN B 1 48 ? 10.203 -13.609 -16.734 1 98.56 48 GLN B CA 1
ATOM 1337 C C . GLN B 1 48 ? 8.688 -13.75 -16.594 1 98.56 48 GLN B C 1
ATOM 1339 O O . GLN B 1 48 ? 8.125 -14.797 -16.922 1 98.56 48 GLN B O 1
ATOM 1344 N N . ILE B 1 49 ? 8.008 -12.719 -16.156 1 98.81 49 ILE B N 1
ATOM 1345 C CA . ILE B 1 49 ? 6.555 -12.758 -16.047 1 98.81 49 ILE B CA 1
ATOM 1346 C C . ILE B 1 49 ? 5.941 -12.977 -17.422 1 98.81 49 ILE B C 1
ATOM 1348 O O . ILE B 1 49 ? 5.02 -13.773 -17.578 1 98.81 49 ILE B O 1
ATOM 1352 N N . GLY B 1 50 ? 6.434 -12.227 -18.328 1 98.5 50 GLY B N 1
ATOM 1353 C CA . GLY B 1 50 ? 5.977 -12.422 -19.688 1 98.5 50 GLY B CA 1
ATOM 1354 C C . GLY B 1 50 ? 6.211 -13.828 -20.203 1 98.5 50 GLY B C 1
ATOM 1355 O O . GLY B 1 50 ? 5.363 -14.391 -20.906 1 98.5 50 GLY B O 1
ATOM 1356 N N . ARG B 1 51 ? 7.355 -14.375 -19.891 1 98.44 51 ARG B N 1
ATOM 1357 C CA . ARG B 1 51 ? 7.664 -15.742 -20.312 1 98.44 51 ARG B CA 1
ATOM 1358 C C . ARG B 1 51 ? 6.711 -16.734 -19.672 1 98.44 51 ARG B C 1
ATOM 1360 O O . ARG B 1 51 ? 6.238 -17.672 -20.312 1 98.44 51 ARG B O 1
ATOM 1367 N N . TYR B 1 52 ? 6.418 -16.516 -18.391 1 98.44 52 TYR B N 1
ATOM 1368 C CA . TYR B 1 52 ? 5.484 -17.391 -17.688 1 98.44 52 TYR B CA 1
ATOM 1369 C C . TYR B 1 52 ? 4.102 -17.328 -18.312 1 98.44 52 TYR B C 1
ATOM 1371 O O . TYR B 1 52 ? 3.365 -18.328 -18.312 1 98.44 52 TYR B O 1
ATOM 1379 N N . ALA B 1 53 ? 3.738 -16.188 -18.859 1 98.31 53 ALA B N 1
ATOM 1380 C CA . ALA B 1 53 ? 2.389 -15.945 -19.375 1 98.31 53 ALA B CA 1
ATOM 1381 C C . ALA B 1 53 ? 2.223 -16.516 -20.781 1 98.31 53 ALA B C 1
ATOM 1383 O O . ALA B 1 53 ? 1.112 -16.531 -21.312 1 98.31 53 ALA B O 1
ATOM 1384 N N . ARG B 1 54 ? 3.271 -16.984 -21.344 1 97.25 54 ARG B N 1
ATOM 1385 C CA . ARG B 1 54 ? 3.223 -17.5 -22.703 1 97.25 54 ARG B CA 1
ATOM 1386 C C . ARG B 1 54 ? 2.77 -18.953 -22.734 1 97.25 54 ARG B C 1
ATOM 1388 O O . ARG B 1 54 ? 3.119 -19.734 -21.844 1 97.25 54 ARG B O 1
ATOM 1395 N N . LYS B 1 55 ? 1.994 -19.25 -23.812 1 95.81 55 LYS B N 1
ATOM 1396 C CA . LYS B 1 55 ? 1.695 -20.656 -24.031 1 95.81 55 LYS B CA 1
ATOM 1397 C C . LYS B 1 55 ? 2.977 -21.469 -24.203 1 95.81 55 LYS B C 1
ATOM 1399 O O . LYS B 1 55 ? 3.836 -21.125 -25.016 1 95.81 55 LYS B O 1
ATOM 1404 N N . GLY B 1 56 ? 3.025 -22.438 -23.438 1 94.25 56 GLY B N 1
ATOM 1405 C CA . GLY B 1 56 ? 4.195 -23.297 -23.516 1 94.25 56 GLY B CA 1
ATOM 1406 C C . GLY B 1 56 ? 5.422 -22.703 -22.844 1 94.25 56 GLY B C 1
ATOM 1407 O O . GLY B 1 56 ? 6.535 -23.188 -23.031 1 94.25 56 GLY B O 1
ATOM 1408 N N . GLY B 1 57 ? 5.289 -21.594 -22.125 1 95.38 57 GLY B N 1
ATOM 1409 C CA . GLY B 1 57 ? 6.398 -20.969 -21.438 1 95.38 57 GLY B CA 1
ATOM 1410 C C . GLY B 1 57 ? 6.875 -21.75 -20.234 1 95.38 57 GLY B C 1
ATOM 1411 O O . GLY B 1 57 ? 6.234 -22.734 -19.828 1 95.38 57 GLY B O 1
ATOM 1412 N N . PRO B 1 58 ? 7.988 -21.391 -19.672 1 96.69 58 PRO B N 1
ATOM 1413 C CA . PRO B 1 58 ? 8.508 -22.094 -18.5 1 96.69 58 PRO B CA 1
ATOM 1414 C C . PRO B 1 58 ? 7.598 -21.984 -17.281 1 96.69 58 PRO B C 1
ATOM 1416 O O . PRO B 1 58 ? 6.77 -21.062 -17.219 1 96.69 58 PRO B O 1
ATOM 1419 N N . GLU B 1 59 ? 7.766 -22.938 -16.438 1 95.12 59 GLU B N 1
ATOM 1420 C CA . GLU B 1 59 ? 7.02 -22.938 -15.18 1 95.12 59 GLU B CA 1
ATOM 1421 C C . GLU B 1 59 ? 7.953 -22.828 -13.984 1 95.12 59 GLU B C 1
ATOM 1423 O O . GLU B 1 59 ? 8.828 -23.672 -13.781 1 95.12 59 GLU B O 1
ATOM 1428 N N . PRO B 1 60 ? 7.742 -21.766 -13.219 1 95.75 60 PRO B N 1
ATOM 1429 C CA . PRO B 1 60 ? 8.555 -21.688 -12 1 95.75 60 PRO B CA 1
ATOM 1430 C C . PRO B 1 60 ? 8.188 -22.75 -10.977 1 95.75 60 PRO B C 1
ATOM 1432 O O . PRO B 1 60 ? 7.125 -23.375 -11.078 1 95.75 60 PRO B O 1
ATOM 1435 N N . HIS B 1 61 ? 9.141 -23.016 -10.055 1 93.06 61 HIS B N 1
ATOM 1436 C CA . HIS B 1 61 ? 8.898 -23.922 -8.938 1 93.06 61 HIS B CA 1
ATOM 1437 C C . HIS B 1 61 ? 9.32 -23.297 -7.613 1 93.06 61 HIS B C 1
ATOM 1439 O O . HIS B 1 61 ? 9.867 -22.188 -7.59 1 93.06 61 HIS B O 1
ATOM 1445 N N . GLY B 1 62 ? 8.906 -23.938 -6.527 1 95.12 62 GLY B N 1
ATOM 1446 C CA . GLY B 1 62 ? 9.352 -23.5 -5.211 1 95.12 62 GLY B CA 1
ATOM 1447 C C . GLY B 1 62 ? 8.75 -22.172 -4.789 1 95.12 62 GLY B C 1
ATOM 1448 O O . GLY B 1 62 ? 7.535 -21.984 -4.883 1 95.12 62 GLY B O 1
ATOM 1449 N N . ALA B 1 63 ? 9.539 -21.359 -4.254 1 96.19 63 ALA B N 1
ATOM 1450 C CA . ALA B 1 63 ? 9.078 -20.125 -3.635 1 96.19 63 ALA B CA 1
ATOM 1451 C C . ALA B 1 63 ? 8.477 -19.172 -4.672 1 96.19 63 ALA B C 1
ATOM 1453 O O . ALA B 1 63 ? 7.484 -18.5 -4.398 1 96.19 63 ALA B O 1
ATOM 1454 N N . THR B 1 64 ? 9.023 -19.156 -5.906 1 98.12 64 THR B N 1
ATOM 1455 C CA . THR B 1 64 ? 8.539 -18.25 -6.941 1 98.12 64 THR B CA 1
ATOM 1456 C C . THR B 1 64 ? 7.105 -18.609 -7.332 1 98.12 64 THR B C 1
ATOM 1458 O O . THR B 1 64 ? 6.254 -17.719 -7.449 1 98.12 64 THR B O 1
ATOM 1461 N N . GLU B 1 65 ? 6.867 -19.875 -7.531 1 98.19 65 GLU B N 1
ATOM 1462 C CA . GLU B 1 65 ? 5.508 -20.312 -7.84 1 98.19 65 GLU B CA 1
ATOM 1463 C C . GLU B 1 65 ? 4.543 -19.938 -6.715 1 98.19 65 GLU B C 1
ATOM 1465 O O . GLU B 1 65 ? 3.445 -19.438 -6.973 1 98.19 65 GLU B O 1
ATOM 1470 N N . ARG B 1 66 ? 4.969 -20.172 -5.504 1 97.88 66 ARG B N 1
ATOM 1471 C CA . ARG B 1 66 ? 4.113 -19.875 -4.363 1 97.88 66 ARG B CA 1
ATOM 1472 C C . ARG B 1 66 ? 3.816 -18.375 -4.277 1 97.88 66 ARG B C 1
ATOM 1474 O O . ARG B 1 66 ? 2.686 -17.984 -3.998 1 97.88 66 ARG B O 1
ATOM 1481 N N . ARG B 1 67 ? 4.77 -17.594 -4.543 1 98.81 67 ARG B N 1
ATOM 1482 C CA . ARG B 1 67 ? 4.59 -16.156 -4.527 1 98.81 67 ARG B CA 1
ATOM 1483 C C . ARG B 1 67 ? 3.604 -15.711 -5.605 1 98.81 67 ARG B C 1
ATOM 1485 O O . ARG B 1 67 ? 2.768 -14.836 -5.367 1 98.81 67 ARG B O 1
ATOM 1492 N N . LEU B 1 68 ? 3.668 -16.328 -6.727 1 98.81 68 LEU B N 1
ATOM 1493 C CA . LEU B 1 68 ? 2.727 -16.016 -7.797 1 98.81 68 LEU B CA 1
ATOM 1494 C C . LEU B 1 68 ? 1.306 -16.391 -7.402 1 98.81 68 LEU B C 1
ATOM 1496 O O . LEU B 1 68 ? 0.371 -15.617 -7.594 1 98.81 68 LEU B O 1
ATOM 1500 N N . ARG B 1 69 ? 1.17 -17.547 -6.848 1 98.69 69 ARG B N 1
ATOM 1501 C CA . ARG B 1 69 ? -0.158 -18.031 -6.492 1 98.69 69 ARG B CA 1
ATOM 1502 C C . ARG B 1 69 ? -0.751 -17.219 -5.348 1 98.69 69 ARG B C 1
ATOM 1504 O O . ARG B 1 69 ? -1.923 -16.828 -5.391 1 98.69 69 ARG B O 1
ATOM 1511 N N . GLU B 1 70 ? 0.054 -16.953 -4.293 1 98.62 70 GLU B N 1
ATOM 1512 C CA . GLU B 1 70 ? -0.437 -16.156 -3.18 1 98.62 70 GLU B CA 1
ATOM 1513 C C . GLU B 1 70 ? -0.66 -14.703 -3.607 1 98.62 70 GLU B C 1
ATOM 1515 O O . GLU B 1 70 ? -1.609 -14.055 -3.158 1 98.62 70 GLU B O 1
ATOM 1520 N N . GLY B 1 71 ? 0.245 -14.234 -4.492 1 98.81 71 GLY B N 1
ATOM 1521 C CA . GLY B 1 71 ? 0.041 -12.906 -5.059 1 98.81 71 GLY B CA 1
ATOM 1522 C C . GLY B 1 71 ? -1.244 -12.789 -5.855 1 98.81 71 GLY B C 1
ATOM 1523 O O . GLY B 1 71 ? -1.933 -11.766 -5.789 1 98.81 71 GLY B O 1
ATOM 1524 N N . TYR B 1 72 ? -1.58 -13.789 -6.547 1 98.81 72 TYR B N 1
ATOM 1525 C CA . TYR B 1 72 ? -2.838 -13.859 -7.281 1 98.81 72 TYR B CA 1
ATOM 1526 C C . TYR B 1 72 ? -4.027 -13.68 -6.348 1 98.81 72 TYR B C 1
ATOM 1528 O O . TYR B 1 72 ? -4.926 -12.883 -6.617 1 98.81 72 TYR B O 1
ATOM 1536 N N . LYS B 1 73 ? -3.99 -14.398 -5.238 1 98.56 73 LYS B N 1
ATOM 1537 C CA . LYS B 1 73 ? -5.082 -14.297 -4.273 1 98.56 73 LYS B CA 1
ATOM 1538 C C . LYS B 1 73 ? -5.219 -12.875 -3.744 1 98.56 73 LYS B C 1
ATOM 1540 O O . LYS B 1 73 ? -6.324 -12.336 -3.68 1 98.56 73 LYS B O 1
ATOM 1545 N N . VAL B 1 74 ? -4.145 -12.32 -3.436 1 98.5 74 VAL B N 1
ATOM 1546 C CA . VAL B 1 74 ? -4.109 -10.984 -2.846 1 98.5 74 VAL B CA 1
ATOM 1547 C C . VAL B 1 74 ? -4.672 -9.969 -3.836 1 98.5 74 VAL B C 1
ATOM 1549 O O . VAL B 1 74 ? -5.602 -9.219 -3.51 1 98.5 74 VAL B O 1
ATOM 1552 N N . VAL B 1 75 ? -4.156 -9.992 -5.027 1 98.69 75 VAL B N 1
ATOM 1553 C CA . VAL B 1 75 ? -4.555 -9.016 -6.035 1 98.69 75 VAL B CA 1
ATOM 1554 C C . VAL B 1 75 ? -6.02 -9.227 -6.41 1 98.69 75 VAL B C 1
ATOM 1556 O O . VAL B 1 75 ? -6.781 -8.266 -6.523 1 98.69 75 VAL B O 1
ATOM 1559 N N . ARG B 1 76 ? -6.395 -10.445 -6.531 1 97.94 76 ARG B N 1
ATOM 1560 C CA . ARG B 1 76 ? -7.773 -10.758 -6.883 1 97.94 76 ARG B CA 1
ATOM 1561 C C . ARG B 1 76 ? -8.742 -10.273 -5.809 1 97.94 76 ARG B C 1
ATOM 1563 O O . ARG B 1 76 ? -9.781 -9.695 -6.125 1 97.94 76 ARG B O 1
ATOM 1570 N N . MET B 1 77 ? -8.438 -10.461 -4.551 1 96.62 77 MET B N 1
ATOM 1571 C CA . MET B 1 77 ? -9.266 -10 -3.445 1 96.62 77 MET B CA 1
ATOM 1572 C C . MET B 1 77 ? -9.469 -8.492 -3.502 1 96.62 77 MET B C 1
ATOM 1574 O O . MET B 1 77 ? -10.586 -8 -3.363 1 96.62 77 MET B O 1
ATOM 1578 N N . LEU B 1 78 ? -8.406 -7.801 -3.699 1 96.94 78 LEU B N 1
ATOM 1579 C CA . LEU B 1 78 ? -8.43 -6.344 -3.666 1 96.94 78 LEU B CA 1
ATOM 1580 C C . LEU B 1 78 ? -9.125 -5.785 -4.906 1 96.94 78 LEU B C 1
ATOM 1582 O O . LEU B 1 78 ? -9.898 -4.828 -4.809 1 96.94 78 LEU B O 1
ATOM 1586 N N . VAL B 1 79 ? -8.844 -6.422 -6.078 1 97.19 79 VAL B N 1
ATOM 1587 C CA . VAL B 1 79 ? -9.453 -5.953 -7.32 1 97.19 79 VAL B CA 1
ATOM 1588 C C . VAL B 1 79 ? -10.961 -6.203 -7.281 1 97.19 79 VAL B C 1
ATOM 1590 O O . VAL B 1 79 ? -11.75 -5.348 -7.695 1 97.19 79 VAL B O 1
ATOM 1593 N N . ASP B 1 80 ? -11.336 -7.367 -6.754 1 95.81 80 ASP B N 1
ATOM 1594 C CA . ASP B 1 80 ? -12.758 -7.691 -6.66 1 95.81 80 ASP B CA 1
ATOM 1595 C C . ASP B 1 80 ? -13.477 -6.746 -5.699 1 95.81 80 ASP B C 1
ATOM 1597 O O . ASP B 1 80 ? -14.617 -6.352 -5.949 1 95.81 80 ASP B O 1
ATOM 1601 N N . ALA B 1 81 ? -12.82 -6.406 -4.648 1 94.94 81 ALA B N 1
ATOM 1602 C CA . ALA B 1 81 ? -13.43 -5.566 -3.625 1 94.94 81 ALA B CA 1
ATOM 1603 C C . ALA B 1 81 ? -13.391 -4.094 -4.027 1 94.94 81 ALA B C 1
ATOM 1605 O O . ALA B 1 81 ? -14.281 -3.322 -3.678 1 94.94 81 ALA B O 1
ATOM 1606 N N . TYR B 1 82 ? -12.383 -3.686 -4.785 1 95 82 TYR B N 1
ATOM 1607 C CA . TYR B 1 82 ? -12.172 -2.287 -5.145 1 95 82 TYR B CA 1
ATOM 1608 C C . TYR B 1 82 ? -11.836 -2.148 -6.621 1 95 82 TYR B C 1
ATOM 1610 O O . TYR B 1 82 ? -12.703 -2.312 -7.484 1 95 82 TYR B O 1
ATOM 1618 N N . ASP B 1 83 ? -10.586 -1.997 -6.973 1 96.5 83 ASP B N 1
ATOM 1619 C CA . ASP B 1 83 ? -10.078 -1.888 -8.336 1 96.5 83 ASP B CA 1
ATOM 1620 C C . ASP B 1 83 ? -8.562 -2.068 -8.383 1 96.5 83 ASP B C 1
ATOM 1622 O O . ASP B 1 83 ? -7.93 -2.279 -7.344 1 96.5 83 ASP B O 1
ATOM 1626 N N . ASP B 1 84 ? -8 -2.135 -9.531 1 97.06 84 ASP B N 1
ATOM 1627 C CA . ASP B 1 84 ? -6.578 -2.41 -9.719 1 97.06 84 ASP B CA 1
ATOM 1628 C C . ASP B 1 84 ? -5.719 -1.282 -9.148 1 97.06 84 ASP B C 1
ATOM 1630 O O . ASP B 1 84 ? -4.625 -1.525 -8.641 1 97.06 84 ASP B O 1
ATOM 1634 N N . LYS B 1 85 ? -6.293 -0.051 -9.156 1 95.44 85 LYS B N 1
ATOM 1635 C CA . LYS B 1 85 ? -5.551 1.08 -8.609 1 95.44 85 LYS B CA 1
ATOM 1636 C C . LYS B 1 85 ? -5.41 0.961 -7.09 1 95.44 85 LYS B C 1
ATOM 1638 O O . LYS B 1 85 ? -4.32 1.149 -6.547 1 95.44 85 LYS B O 1
ATOM 1643 N N . THR B 1 86 ? -6.504 0.586 -6.477 1 96.12 86 THR B N 1
ATOM 1644 C CA . THR B 1 86 ? -6.488 0.384 -5.031 1 96.12 86 THR B CA 1
ATOM 1645 C C . THR B 1 86 ? -5.582 -0.785 -4.656 1 96.12 86 THR B C 1
ATOM 1647 O O . THR B 1 86 ? -4.855 -0.719 -3.664 1 96.12 86 THR B O 1
ATOM 1650 N N . ALA B 1 87 ? -5.633 -1.842 -5.441 1 98.06 87 ALA B N 1
ATOM 1651 C CA . ALA B 1 87 ? -4.762 -2.988 -5.199 1 98.06 87 ALA B CA 1
ATOM 1652 C C . ALA B 1 87 ? -3.291 -2.58 -5.242 1 98.06 87 ALA B C 1
ATOM 1654 O O . ALA B 1 87 ? -2.508 -2.963 -4.371 1 98.06 87 ALA B O 1
ATOM 1655 N N . ARG B 1 88 ? -2.924 -1.746 -6.164 1 97.62 88 ARG B N 1
ATOM 1656 C CA . ARG B 1 88 ? -1.54 -1.301 -6.301 1 97.62 88 ARG B CA 1
ATOM 1657 C C . ARG B 1 88 ? -1.135 -0.408 -5.133 1 97.62 88 ARG B C 1
ATOM 1659 O O . ARG B 1 88 ? -0.042 -0.556 -4.582 1 97.62 88 ARG B O 1
ATOM 1666 N N . ALA B 1 89 ? -2.047 0.48 -4.801 1 97.12 89 ALA B N 1
ATOM 1667 C CA . ALA B 1 89 ? -1.754 1.366 -3.676 1 97.12 89 ALA B CA 1
ATOM 1668 C C . ALA B 1 89 ? -1.533 0.569 -2.393 1 97.12 89 ALA B C 1
ATOM 1670 O O . ALA B 1 89 ? -0.636 0.882 -1.607 1 97.12 89 ALA B O 1
ATOM 1671 N N . TRP B 1 90 ? -2.324 -0.459 -2.258 1 97.94 90 TRP B N 1
ATOM 1672 C CA . TRP B 1 90 ? -2.201 -1.302 -1.072 1 97.94 90 TRP B CA 1
ATOM 1673 C C . TRP B 1 90 ? -0.891 -2.082 -1.094 1 97.94 90 TRP B C 1
ATOM 1675 O O . TRP B 1 90 ? -0.216 -2.203 -0.069 1 97.94 90 TRP B O 1
ATOM 1685 N N . LEU B 1 91 ? -0.455 -2.52 -2.201 1 98.31 91 LEU B N 1
ATOM 1686 C CA . LEU B 1 91 ? 0.758 -3.316 -2.352 1 98.31 91 LEU B CA 1
ATOM 1687 C C . LEU B 1 91 ? 1.996 -2.486 -2.025 1 98.31 91 LEU B C 1
ATOM 1689 O O . LEU B 1 91 ? 2.975 -3.01 -1.49 1 98.31 91 LEU B O 1
ATOM 1693 N N . PHE B 1 92 ? 1.895 -1.221 -2.264 1 97.5 92 PHE B N 1
ATOM 1694 C CA . PHE B 1 92 ? 3.082 -0.387 -2.119 1 97.5 92 PHE B CA 1
ATOM 1695 C C . PHE B 1 92 ? 3.041 0.394 -0.812 1 97.5 92 PHE B C 1
ATOM 1697 O O . PHE B 1 92 ? 4.051 0.962 -0.389 1 97.5 92 PHE B O 1
ATOM 1704 N N . GLY B 1 93 ? 1.924 0.428 -0.149 1 97.62 93 GLY B N 1
ATOM 1705 C CA . GLY B 1 93 ? 1.783 1.211 1.067 1 97.62 93 GLY B CA 1
ATOM 1706 C C . GLY B 1 93 ? 2.342 0.515 2.293 1 97.62 93 GLY B C 1
ATOM 1707 O O . GLY B 1 93 ? 2.438 -0.714 2.326 1 97.62 93 GLY B O 1
ATOM 1708 N N . THR B 1 94 ? 2.715 1.358 3.328 1 97.44 94 THR B N 1
ATOM 1709 C CA . THR B 1 94 ? 3.027 0.769 4.625 1 97.44 94 THR B CA 1
ATOM 1710 C C . THR B 1 94 ? 1.788 0.12 5.238 1 97.44 94 THR B C 1
ATOM 1712 O O . THR B 1 94 ? 0.68 0.645 5.109 1 97.44 94 THR B O 1
ATOM 1715 N N . ASN B 1 95 ? 1.962 -1.033 5.793 1 97.69 95 ASN B N 1
ATOM 1716 C CA . ASN B 1 95 ? 0.861 -1.812 6.352 1 97.69 95 ASN B CA 1
ATOM 1717 C C . ASN B 1 95 ? 1.131 -2.205 7.801 1 97.69 95 ASN B C 1
ATOM 1719 O O . ASN B 1 95 ? 2.076 -2.943 8.078 1 97.69 95 ASN B O 1
ATOM 1723 N N . THR B 1 96 ? 0.3 -1.715 8.688 1 95.06 96 THR B N 1
ATOM 1724 C CA . THR B 1 96 ? 0.472 -1.909 10.125 1 95.06 96 THR B CA 1
ATOM 1725 C C . THR B 1 96 ? 0.487 -3.395 10.477 1 95.06 96 THR B C 1
ATOM 1727 O O . THR B 1 96 ? 1.225 -3.822 11.367 1 95.06 96 THR B O 1
ATOM 1730 N N . ARG B 1 97 ? -0.227 -4.27 9.805 1 94.19 97 ARG B N 1
ATOM 1731 C CA . ARG B 1 97 ? -0.301 -5.703 10.07 1 94.19 97 ARG B CA 1
ATOM 1732 C C . ARG B 1 97 ? 0.977 -6.41 9.633 1 94.19 97 ARG B C 1
ATOM 1734 O O . ARG B 1 97 ? 1.2 -7.57 9.977 1 94.19 97 ARG B O 1
ATOM 1741 N N . LEU B 1 98 ? 1.784 -5.73 8.875 1 96.94 98 LEU B N 1
ATOM 1742 C CA . LEU B 1 98 ? 3.018 -6.305 8.344 1 96.94 98 LEU B CA 1
ATOM 1743 C C . LEU B 1 98 ? 4.234 -5.551 8.875 1 96.94 98 LEU B C 1
ATOM 1745 O O . LEU B 1 98 ? 5.23 -5.398 8.156 1 96.94 98 LEU B O 1
ATOM 1749 N N . ASP B 1 99 ? 4.098 -4.977 10.07 1 94.81 99 ASP B N 1
ATOM 1750 C CA . ASP B 1 99 ? 5.156 -4.203 10.711 1 94.81 99 ASP B CA 1
ATOM 1751 C C . ASP B 1 99 ? 5.586 -3.025 9.836 1 94.81 99 ASP B C 1
ATOM 1753 O O . ASP B 1 99 ? 6.777 -2.754 9.695 1 94.81 99 ASP B O 1
ATOM 1757 N N . ASP B 1 100 ? 4.734 -2.459 9.07 1 96.75 100 ASP B N 1
ATOM 1758 C CA . ASP B 1 100 ? 4.824 -1.256 8.25 1 96.75 100 ASP B CA 1
ATOM 1759 C C . ASP B 1 100 ? 5.684 -1.5 7.008 1 96.75 100 ASP B C 1
ATOM 1761 O O . ASP B 1 100 ? 6.105 -0.553 6.34 1 96.75 100 ASP B O 1
ATOM 1765 N N . ARG B 1 101 ? 5.957 -2.797 6.766 1 97.62 101 ARG B N 1
ATOM 1766 C CA . ARG B 1 101 ? 6.52 -3.137 5.461 1 97.62 101 ARG B CA 1
ATOM 1767 C C . ARG B 1 101 ? 5.445 -3.109 4.379 1 97.62 101 ARG B C 1
ATOM 1769 O O . ARG B 1 101 ? 4.262 -3.271 4.668 1 97.62 101 ARG B O 1
ATOM 1776 N N . ALA B 1 102 ? 5.871 -2.836 3.191 1 98.38 102 ALA B N 1
ATOM 1777 C CA . ALA B 1 102 ? 4.934 -2.924 2.074 1 98.38 102 ALA B CA 1
ATOM 1778 C C . ALA B 1 102 ? 4.605 -4.379 1.75 1 98.38 102 ALA B C 1
ATOM 1780 O O . ALA B 1 102 ? 5.492 -5.234 1.733 1 98.38 102 ALA B O 1
ATOM 1781 N N . PRO B 1 103 ? 3.324 -4.703 1.455 1 98.62 103 PRO B N 1
ATOM 1782 C CA . PRO B 1 103 ? 2.945 -6.082 1.125 1 98.62 103 PRO B CA 1
ATOM 1783 C C . PRO B 1 103 ? 3.758 -6.652 -0.034 1 98.62 103 PRO B C 1
ATOM 1785 O O . PRO B 1 103 ? 4.094 -7.844 -0.03 1 98.62 103 PRO B O 1
ATOM 1788 N N . ILE B 1 104 ? 4.094 -5.82 -1.012 1 98.44 104 ILE B N 1
ATOM 1789 C CA . ILE B 1 104 ? 4.809 -6.297 -2.191 1 98.44 104 ILE B CA 1
ATOM 1790 C C . ILE B 1 104 ? 6.195 -6.789 -1.793 1 98.44 104 ILE B C 1
ATOM 1792 O O . ILE B 1 104 ? 6.695 -7.773 -2.342 1 98.44 104 ILE B O 1
ATOM 1796 N N . GLU B 1 105 ? 6.793 -6.141 -0.78 1 98.19 105 GLU B N 1
ATOM 1797 C CA . GLU B 1 105 ? 8.102 -6.547 -0.289 1 98.19 105 GLU B CA 1
ATOM 1798 C C . GLU B 1 105 ? 8.016 -7.84 0.518 1 98.19 105 GLU B C 1
ATOM 1800 O O . GLU B 1 105 ? 8.867 -8.719 0.379 1 98.19 105 GLU B O 1
ATOM 1805 N N . VAL B 1 106 ? 6.98 -7.922 1.339 1 98.44 106 VAL B N 1
ATOM 1806 C CA . VAL B 1 106 ? 6.809 -9.109 2.174 1 98.44 106 VAL B CA 1
ATOM 1807 C C . VAL B 1 106 ? 6.539 -10.328 1.296 1 98.44 106 VAL B C 1
ATOM 1809 O O . VAL B 1 106 ? 7.145 -11.383 1.484 1 98.44 106 VAL B O 1
ATOM 1812 N N . LEU B 1 107 ? 5.684 -10.164 0.287 1 98.44 107 LEU B N 1
ATOM 1813 C CA . LEU B 1 107 ? 5.379 -11.25 -0.638 1 98.44 107 LEU B CA 1
ATOM 1814 C C . LEU B 1 107 ? 6.617 -11.656 -1.43 1 98.44 107 LEU B C 1
ATOM 1816 O O . LEU B 1 107 ? 6.93 -12.844 -1.537 1 98.44 107 LEU B O 1
ATOM 1820 N N . GLY B 1 108 ? 7.328 -10.734 -1.937 1 98.56 108 GLY B N 1
ATOM 1821 C CA . GLY B 1 108 ? 8.469 -10.984 -2.807 1 98.56 108 GLY B CA 1
ATOM 1822 C C . GLY B 1 108 ? 9.617 -11.672 -2.096 1 98.56 108 GLY B C 1
ATOM 1823 O O . GLY B 1 108 ? 10.469 -12.289 -2.738 1 98.56 108 GLY B O 1
ATOM 1824 N N . ALA B 1 109 ? 9.617 -11.57 -0.765 1 98.12 109 ALA B N 1
ATOM 1825 C CA . ALA B 1 109 ? 10.711 -12.148 0.009 1 98.12 109 ALA B CA 1
ATOM 1826 C C . ALA B 1 109 ? 10.25 -13.391 0.763 1 98.12 109 ALA B C 1
ATOM 1828 O O . ALA B 1 109 ? 11.062 -14.07 1.4 1 98.12 109 ALA B O 1
ATOM 1829 N N . ALA B 1 110 ? 8.938 -13.68 0.69 1 98 110 ALA B N 1
ATOM 1830 C CA . ALA B 1 110 ? 8.367 -14.734 1.521 1 98 110 ALA B CA 1
ATOM 1831 C C . ALA B 1 110 ? 8.93 -16.109 1.137 1 98 110 ALA B C 1
ATOM 1833 O O . ALA B 1 110 ? 9.07 -16.406 -0.049 1 98 110 ALA B O 1
ATOM 1834 N N . VAL B 1 111 ? 9.266 -16.953 2.195 1 96.19 111 VAL B N 1
ATOM 1835 C CA . VAL B 1 111 ? 9.773 -18.297 1.959 1 96.19 111 VAL B CA 1
ATOM 1836 C C . VAL B 1 111 ? 8.992 -19.297 2.803 1 96.19 111 VAL B C 1
ATOM 1838 O O . VAL B 1 111 ? 8.945 -20.484 2.484 1 96.19 111 VAL B O 1
ATOM 1841 N N . ASP B 1 112 ? 8.352 -18.797 3.824 1 96.5 112 ASP B N 1
ATOM 1842 C CA . ASP B 1 112 ? 7.605 -19.703 4.68 1 96.5 112 ASP B CA 1
ATOM 1843 C C . ASP B 1 112 ? 6.117 -19.375 4.68 1 96.5 112 ASP B C 1
ATOM 1845 O O . ASP B 1 112 ? 5.715 -18.312 4.223 1 96.5 112 ASP B O 1
ATOM 1849 N N . THR B 1 113 ? 5.379 -20.297 5.219 1 97.25 113 THR B N 1
ATOM 1850 C CA . THR B 1 113 ? 3.922 -20.219 5.164 1 97.25 113 THR B CA 1
ATOM 1851 C C . THR B 1 113 ? 3.418 -19.047 6.016 1 97.25 113 THR B C 1
ATOM 1853 O O . THR B 1 113 ? 2.422 -18.406 5.672 1 97.25 113 THR B O 1
ATOM 1856 N N . ALA B 1 114 ? 4.102 -18.766 7.082 1 97.12 114 ALA B N 1
ATOM 1857 C CA . ALA B 1 114 ? 3.641 -17.719 8.008 1 97.12 114 ALA B CA 1
ATOM 1858 C C . ALA B 1 114 ? 3.654 -16.344 7.34 1 97.12 114 ALA B C 1
ATOM 1860 O O . ALA B 1 114 ? 2.744 -15.547 7.543 1 97.12 114 ALA B O 1
ATOM 1861 N N . GLU B 1 115 ? 4.613 -16.062 6.57 1 96.81 115 GLU B N 1
ATOM 1862 C CA . GLU B 1 115 ? 4.707 -14.781 5.879 1 96.81 115 GLU B CA 1
ATOM 1863 C C . GLU B 1 115 ? 3.617 -14.641 4.82 1 96.81 115 GLU B C 1
ATOM 1865 O O . GLU B 1 115 ? 2.984 -13.586 4.711 1 96.81 115 GLU B O 1
ATOM 1870 N N . PHE B 1 116 ? 3.393 -15.734 4.102 1 97.94 116 PHE B N 1
ATOM 1871 C CA . PHE B 1 116 ? 2.316 -15.727 3.117 1 97.94 116 PHE B CA 1
ATOM 1872 C C . PHE B 1 116 ? 0.968 -15.508 3.793 1 97.94 116 PHE B C 1
ATOM 1874 O O . PHE B 1 116 ? 0.158 -14.703 3.326 1 97.94 116 PHE B O 1
ATOM 1881 N N . ALA B 1 117 ? 0.805 -16.188 4.867 1 97.62 117 ALA B N 1
ATOM 1882 C CA . ALA B 1 117 ? -0.465 -16.109 5.586 1 97.62 117 ALA B CA 1
ATOM 1883 C C . ALA B 1 117 ? -0.716 -14.703 6.109 1 97.62 117 ALA B C 1
ATOM 1885 O O . ALA B 1 117 ? -1.851 -14.219 6.086 1 97.62 117 ALA B O 1
ATOM 1886 N N . MET B 1 118 ? 0.305 -14.062 6.574 1 97 118 MET B N 1
ATOM 1887 C CA . MET B 1 118 ? 0.161 -12.711 7.109 1 97 118 MET B CA 1
ATOM 1888 C C . MET B 1 118 ? -0.306 -11.742 6.023 1 97 118 MET B C 1
ATOM 1890 O O . MET B 1 118 ? -1.2 -10.93 6.254 1 97 118 MET B O 1
ATOM 1894 N N . VAL B 1 119 ? 0.246 -11.875 4.82 1 98.25 119 VAL B N 1
ATOM 1895 C CA . VAL B 1 119 ? -0.116 -10.977 3.729 1 98.25 119 VAL B CA 1
ATOM 1896 C C . VAL B 1 119 ? -1.547 -11.258 3.277 1 98.25 119 VAL B C 1
ATOM 1898 O O . VAL B 1 119 ? -2.34 -10.336 3.088 1 98.25 119 VAL B O 1
ATOM 1901 N N . VAL B 1 120 ? -1.921 -12.531 3.17 1 97.62 120 VAL B N 1
ATOM 1902 C CA . VAL B 1 120 ? -3.254 -12.914 2.713 1 97.62 120 VAL B CA 1
ATOM 1903 C C . VAL B 1 120 ? -4.297 -12.477 3.736 1 97.62 120 VAL B C 1
ATOM 1905 O O . VAL B 1 120 ? -5.363 -11.969 3.371 1 97.62 120 VAL B O 1
ATOM 1908 N N . ARG B 1 121 ? -3.939 -12.586 4.973 1 95.69 121 ARG B N 1
ATOM 1909 C CA . ARG B 1 121 ? -4.855 -12.156 6.023 1 95.69 121 ARG B CA 1
ATOM 1910 C C . ARG B 1 121 ? -5.047 -10.648 6.004 1 95.69 121 ARG B C 1
ATOM 1912 O O . ARG B 1 121 ? -6.164 -10.148 6.184 1 95.69 121 ARG B O 1
ATOM 1919 N N . ALA B 1 122 ? -3.965 -9.969 5.832 1 96.12 122 ALA B N 1
ATOM 1920 C CA . ALA B 1 122 ? -4.062 -8.508 5.746 1 96.12 122 ALA B CA 1
ATOM 1921 C C . ALA B 1 122 ? -4.934 -8.086 4.57 1 96.12 122 ALA B C 1
ATOM 1923 O O . ALA B 1 122 ? -5.773 -7.195 4.703 1 96.12 122 ALA B O 1
ATOM 1924 N N . ALA B 1 123 ? -4.785 -8.75 3.426 1 96.88 123 ALA B N 1
ATOM 1925 C CA . ALA B 1 123 ? -5.582 -8.445 2.242 1 96.88 123 ALA B CA 1
ATOM 1926 C C . ALA B 1 123 ? -7.055 -8.766 2.475 1 96.88 123 ALA B C 1
ATOM 1928 O O . ALA B 1 123 ? -7.934 -8 2.072 1 96.88 123 ALA B O 1
ATOM 1929 N N . ARG B 1 124 ? -7.332 -9.891 3.137 1 93.94 124 ARG B N 1
ATOM 1930 C CA . ARG B 1 124 ? -8.711 -10.281 3.428 1 93.94 124 ARG B CA 1
ATOM 1931 C C . ARG B 1 124 ? -9.391 -9.266 4.332 1 93.94 124 ARG B C 1
ATOM 1933 O O . ARG B 1 124 ? -10.578 -8.969 4.16 1 93.94 124 ARG B O 1
ATOM 1940 N N . GLN B 1 125 ? -8.641 -8.766 5.254 1 91 125 GLN B N 1
ATOM 1941 C CA . GLN B 1 125 ? -9.211 -7.812 6.195 1 91 125 GLN B CA 1
ATOM 1942 C C . GLN B 1 125 ? -9.656 -6.539 5.484 1 91 125 GLN B C 1
ATOM 1944 O O . GLN B 1 125 ? -10.727 -5.996 5.781 1 91 125 GLN B O 1
ATOM 1949 N N . VAL B 1 126 ? -8.859 -6.055 4.578 1 90.88 126 VAL B N 1
ATOM 1950 C CA . VAL B 1 126 ? -9.211 -4.812 3.9 1 90.88 126 VAL B CA 1
ATOM 1951 C C . VAL B 1 126 ? -10.297 -5.078 2.865 1 90.88 126 VAL B C 1
ATOM 1953 O O . VAL B 1 126 ? -11.164 -4.23 2.637 1 90.88 126 VAL B O 1
ATOM 1956 N N . ALA B 1 127 ? -10.328 -6.207 2.295 1 91.44 127 ALA B N 1
ATOM 1957 C CA . ALA B 1 127 ? -11.305 -6.543 1.262 1 91.44 127 ALA B CA 1
ATOM 1958 C C . ALA B 1 127 ? -12.672 -6.828 1.871 1 91.44 127 ALA B C 1
ATOM 1960 O O . ALA B 1 127 ? -13.695 -6.758 1.182 1 91.44 127 ALA B O 1
ATOM 1961 N N . SER B 1 128 ? -12.734 -7.215 3.119 1 80.69 128 SER B N 1
ATOM 1962 C CA . SER B 1 128 ? -13.984 -7.586 3.77 1 80.69 128 SER B CA 1
ATOM 1963 C C . SER B 1 128 ? -14.805 -6.355 4.148 1 80.69 128 SER B C 1
ATOM 1965 O O . SER B 1 128 ? -16 -6.457 4.418 1 80.69 128 SER B O 1
ATOM 1967 N N . PHE B 1 129 ? -14.195 -5.254 4.219 1 64.19 129 PHE B N 1
ATOM 1968 C CA . PHE B 1 129 ? -14.914 -4.051 4.617 1 64.19 129 PHE B CA 1
ATOM 1969 C C . PHE B 1 129 ? -15.797 -3.547 3.48 1 64.19 129 PHE B C 1
ATOM 1971 O O . PHE B 1 129 ? -16.703 -2.736 3.699 1 64.19 129 PHE B O 1
ATOM 1978 N N . GLN B 1 130 ? -15.508 -3.889 2.275 1 60.25 130 GLN B N 1
ATOM 1979 C CA . GLN B 1 130 ? -16.375 -3.439 1.186 1 60.25 130 GLN B CA 1
ATOM 1980 C C . GLN B 1 130 ? -17.406 -4.504 0.827 1 60.25 130 GLN B C 1
ATOM 1982 O O . GLN B 1 130 ? -18.328 -4.238 0.066 1 60.25 130 GLN B O 1
ATOM 1987 N N . SER B 1 131 ? -17.234 -5.793 1.409 1 44.53 131 SER B N 1
ATOM 1988 C CA . SER B 1 131 ? -18.312 -6.723 1.088 1 44.53 131 SER B CA 1
ATOM 1989 C C . SER B 1 131 ? -19.516 -6.5 1.994 1 44.53 131 SER B C 1
ATOM 1991 O O . SER B 1 131 ? -19.359 -6.098 3.148 1 44.53 131 SER B O 1
#

Nearest PDB structures (foldseek):
  6fkg-assembly1_C  TM=7.064E-01  e=1.306E-02  Mycobacterium tuberculosis H37Rv
  8gug-assembly1_B-2  TM=6.441E-01  e=7.508E-02  Vibrio parahaemolyticus RIMD 2210633
  6fkg-assembly1_C  TM=7.057E-01  e=3.451E-02  Mycobacterium tuberculosis H37Rv
  8gug-assembly1_B-2  TM=6.438E-01  e=1.772E-01  Vibrio parahaemolyticus RIMD 2210633

Foldseek 3Di:
DPPPPDDPLNVLVVCLVPDAQLVLLVVCCVLAHLVLLCLLLLHPDSCLSVQSNDVVGDDDDALSSVSSSLVSLLQVLQCVQPRSVRSNVQQCFQDVLLVGDRLSNLSSPDRDPVSSVSSNVSSNVVSVVRD/DPPPPDDPLRVLVVCLVPDALLVLLVVCCVLANLVLLCLLLLHPDSCLSVQSNDVVGDDDDALSSVSSSLVSSLQVLQCVLPRSVRSNCQQCFQDVLLVGHRLSNLSSPDRDPVSSVSSNVSSNVVSVVSD

Radius of gyration: 19.45 Å; Cα contacts (8 Å, |Δi|>4): 404; chains: 2; bounding box: 46×56×48 Å

Secondary structure (DSSP, 8-state):
-------HHHHHHHHHHHS-HHHHHHHHHHHH-HHHHHHHHT-S-THHHHHHTSTT-----HHHHHHHHHHHHHHHHHHHHS-HHHHHHHHHS-BGGGTTB-HHHHHHH--SHHHHHHHHHHHHHHHHTT-/-------HHHHHHHHHHHS-HHHHHHHHHHHH-HHHHHHHHT-S-THHHHHHTSTT-----HHHHHHHHHHHHHHHHHHHHS-HHHHHHHHHS--GGGTT--HHHHHHH--SHHHHHHHHHHHHHHHTT--

Organism: NCBI:txid185642